Protein AF-G7N3A4-F1 (afdb_monomer)

Radius of gyration: 46.94 Å; Cα contacts (8 Å, |Δi|>4): 52; chains: 1; bounding box: 74×53×135 Å

Sequence (186 aa):
MERYAGALEEVADGARQQERHYQLLSALQSLVKELPSSFQQRLSYTTLSDLALALLDGTVFEIVQGLLEIQHLTEKSLYNQRLRLQNEHRAVEHRIREEQRAMDRKIVLELDRKVADQQSTLEKAGVAGFYVTTNPQELMLQMNLLELIRKLQQRGCRAGKAALGLGGPWQPPAAQYDQEGSPVPP

Mean predicted aligned error: 14.07 Å

Foldseek 3Di:
DVVVVVVVVVVVVVVVLVVQLVVQLVVVVVVLVVDPPVVNVVCDSVNSSVVSNVPSVVVVVVVVVVVVVVVVVVVVVVVVVVVVVVVVVVVVVVVVVVVVVVVVVVVVVVVLVVVQVVLVVCVVVVPPLGDRDPDPVSVVVVVVVVVVVVVVVVVCVVCVVPDDPDDDDDDDPDQDDDPPPDGDDD

Secondary structure (DSSP, 8-state):
-HHHHHHHHHHHHHHHHHHHHHHHHHHHHHHHTTS-HHHHTTS-HHHHHHHHHHTTTSHHHHHHHHHHHHHHHHHHHHHHHHHHHHHHHHHHHHHHHHHHHHHHHHHHHHHHHHHHHHHHHHHHTT-TT------HHHHHHHHHHHHHHHHHHHHHHHHHHHH-------PPP---B-TTS-BPP-

pLDDT: mean 85.61, std 19.13, range [39.03, 98.62]

InterPro domains:
  IPR010849 Gonadal family [PF07324] (2-91)
  IPR010849 Gonadal family [PTHR13054] (11-91)

Solvent-accessible surface area (backbone atoms only — not comparable to full-atom values): 10738 Å² total; per-residue (Å²): 116,67,75,60,53,55,55,52,47,54,52,51,51,52,50,54,53,50,50,50,32,52,52,44,32,52,51,51,58,53,57,45,69,76,46,62,68,82,57,39,76,72,60,44,72,66,58,45,49,54,49,23,56,62,46,70,80,46,59,53,57,54,51,53,50,54,52,51,49,52,49,52,53,49,53,52,49,54,52,51,51,52,52,50,54,53,51,52,50,51,52,49,54,50,49,53,53,51,53,50,55,51,49,54,53,50,51,52,53,53,51,53,50,51,51,43,53,52,27,45,49,39,32,74,70,63,43,83,84,45,58,73,72,87,50,68,72,58,49,52,50,43,51,51,51,51,52,51,54,50,52,48,49,60,53,43,64,64,46,49,81,77,73,56,99,69,89,72,84,85,74,75,82,80,77,74,64,57,102,75,85,51,86,74,78,136

Structure (mmCIF, N/CA/C/O backbone):
data_AF-G7N3A4-F1
#
_entry.id   AF-G7N3A4-F1
#
loop_
_atom_site.group_PDB
_atom_site.id
_atom_site.type_symbol
_atom_site.label_atom_id
_atom_site.label_alt_id
_atom_site.label_comp_id
_atom_site.label_asym_id
_atom_site.label_entity_id
_atom_site.label_seq_id
_atom_site.pdbx_PDB_ins_code
_atom_site.Cartn_x
_atom_site.Cartn_y
_atom_site.Cartn_z
_atom_site.occupancy
_atom_site.B_iso_or_equiv
_atom_site.auth_seq_id
_atom_site.auth_comp_id
_atom_site.auth_asym_id
_atom_site.auth_atom_id
_atom_site.pdbx_PDB_model_num
ATOM 1 N N . MET A 1 1 ? 38.968 -8.036 -65.361 1.00 55.75 1 MET A N 1
ATOM 2 C CA . MET A 1 1 ? 37.919 -6.997 -65.264 1.00 55.75 1 MET A CA 1
ATOM 3 C C . MET A 1 1 ? 37.181 -7.052 -63.927 1.00 55.75 1 MET A C 1
ATOM 5 O O . MET A 1 1 ? 36.944 -5.998 -63.363 1.00 55.75 1 MET A O 1
ATOM 9 N N . GLU A 1 2 ? 36.919 -8.232 -63.353 1.00 52.81 2 GLU A N 1
ATOM 10 C CA . GLU A 1 2 ? 36.198 -8.377 -62.067 1.00 52.81 2 GLU A CA 1
ATOM 11 C C . GLU A 1 2 ? 36.917 -7.775 -60.840 1.00 52.81 2 GLU A C 1
ATOM 13 O O . GLU A 1 2 ? 36.274 -7.174 -59.987 1.00 52.81 2 GLU A O 1
ATOM 18 N N . ARG A 1 3 ? 38.259 -7.827 -60.769 1.00 60.28 3 ARG A N 1
ATOM 19 C CA . ARG A 1 3 ? 39.027 -7.265 -59.631 1.00 60.28 3 ARG A CA 1
ATOM 20 C C . ARG A 1 3 ? 38.981 -5.732 -59.527 1.00 60.28 3 ARG A C 1
ATOM 22 O O . ARG A 1 3 ? 39.192 -5.201 -58.446 1.00 60.28 3 ARG A O 1
ATOM 29 N N . TYR A 1 4 ? 38.718 -5.029 -60.631 1.00 61.50 4 TYR A N 1
ATOM 30 C CA . TYR A 1 4 ? 38.593 -3.565 -60.640 1.00 61.50 4 TYR A CA 1
ATOM 31 C C . TYR A 1 4 ? 37.177 -3.107 -60.265 1.00 61.50 4 TYR A C 1
ATOM 33 O O . TYR A 1 4 ? 37.032 -2.054 -59.657 1.00 61.50 4 TYR A O 1
ATOM 41 N N . ALA A 1 5 ? 36.152 -3.911 -60.575 1.00 64.75 5 ALA A N 1
ATOM 42 C CA . ALA A 1 5 ? 34.775 -3.644 -60.165 1.00 64.75 5 ALA A CA 1
ATOM 43 C C . ALA A 1 5 ? 34.615 -3.748 -58.637 1.00 64.75 5 ALA A C 1
ATOM 45 O O . ALA A 1 5 ? 34.120 -2.810 -58.024 1.00 64.75 5 ALA A O 1
ATOM 46 N N . GLY A 1 6 ? 35.152 -4.807 -58.013 1.00 68.88 6 GLY A N 1
ATOM 47 C CA . GLY A 1 6 ? 35.109 -4.965 -56.551 1.00 68.88 6 GLY A CA 1
ATOM 48 C C . GLY A 1 6 ? 35.899 -3.897 -55.779 1.00 68.88 6 GLY A C 1
ATOM 49 O O . GLY A 1 6 ? 35.470 -3.458 -54.721 1.00 68.88 6 GLY A O 1
ATOM 50 N N . ALA A 1 7 ? 37.019 -3.406 -56.325 1.00 68.81 7 ALA A N 1
ATOM 51 C CA . ALA A 1 7 ? 37.789 -2.328 -55.694 1.00 68.81 7 ALA A CA 1
ATOM 52 C C . ALA A 1 7 ? 37.070 -0.965 -55.736 1.00 68.81 7 ALA A C 1
ATOM 54 O O . ALA A 1 7 ? 37.234 -0.156 -54.827 1.00 68.81 7 ALA A O 1
ATOM 55 N N . LEU A 1 8 ? 36.279 -0.697 -56.781 1.00 67.81 8 LEU A N 1
ATOM 56 C CA . LEU A 1 8 ? 35.456 0.514 -56.870 1.00 67.81 8 LEU A CA 1
ATOM 57 C C . LEU A 1 8 ? 34.225 0.441 -55.955 1.00 67.81 8 LEU A C 1
ATOM 59 O O . LEU A 1 8 ? 33.802 1.468 -55.430 1.00 67.81 8 LEU A O 1
ATOM 63 N N . GLU A 1 9 ? 33.680 -0.757 -55.746 1.00 68.69 9 GLU A N 1
ATOM 64 C CA . GLU A 1 9 ? 32.540 -1.009 -54.860 1.00 68.69 9 GLU A CA 1
ATOM 65 C C . GLU A 1 9 ? 32.922 -0.857 -53.376 1.00 68.69 9 GLU A C 1
ATOM 67 O O . GLU A 1 9 ? 32.258 -0.119 -52.655 1.00 68.69 9 GLU A O 1
ATOM 72 N N . GLU A 1 10 ? 34.071 -1.398 -52.954 1.00 71.38 10 GLU A N 1
ATOM 73 C CA . GLU A 1 10 ? 34.642 -1.203 -51.605 1.00 71.38 10 GLU A CA 1
ATOM 74 C C . GLU A 1 10 ? 34.910 0.280 -51.281 1.00 71.38 10 GLU A C 1
ATOM 76 O O . GLU A 1 10 ? 34.620 0.765 -50.186 1.00 71.38 10 GLU A O 1
ATOM 81 N N . VAL A 1 11 ? 35.433 1.040 -52.251 1.00 75.12 11 VAL A N 1
ATOM 82 C CA . VAL A 1 11 ? 35.662 2.487 -52.096 1.00 75.12 11 VAL A CA 1
ATOM 83 C C . VAL A 1 11 ? 34.337 3.251 -52.007 1.00 75.12 11 VAL A C 1
ATOM 85 O O . VAL A 1 11 ? 34.224 4.197 -51.223 1.00 75.12 11 VAL A O 1
ATOM 88 N N . ALA A 1 12 ? 33.326 2.850 -52.782 1.00 75.44 12 ALA A N 1
ATOM 89 C CA . ALA A 1 12 ? 31.997 3.452 -52.734 1.00 75.44 12 ALA A CA 1
ATOM 90 C C . ALA A 1 12 ? 31.277 3.165 -51.405 1.00 75.44 12 ALA A C 1
ATOM 92 O O . ALA A 1 12 ? 30.632 4.063 -50.857 1.00 75.44 12 ALA A O 1
ATOM 93 N N . ASP A 1 13 ? 31.416 1.961 -50.852 1.00 79.94 13 ASP A N 1
ATOM 94 C CA . ASP A 1 13 ? 30.829 1.603 -49.559 1.00 79.94 13 ASP A CA 1
ATOM 95 C C . ASP A 1 13 ? 31.548 2.283 -48.388 1.00 79.94 13 ASP A C 1
ATOM 97 O O . ASP A 1 13 ? 30.884 2.820 -47.495 1.00 79.94 13 ASP A O 1
ATOM 101 N N . GLY A 1 14 ? 32.877 2.412 -48.450 1.00 83.25 14 GLY A N 1
ATOM 102 C CA . GLY A 1 14 ? 33.635 3.243 -47.513 1.00 83.25 14 GLY A CA 1
ATOM 103 C C . GLY A 1 14 ? 33.193 4.712 -47.535 1.00 83.25 14 GLY A C 1
ATOM 104 O O . GLY A 1 14 ? 33.015 5.324 -46.481 1.00 83.25 14 GLY A O 1
ATOM 105 N N . ALA A 1 15 ? 32.930 5.275 -48.720 1.00 86.69 15 ALA A N 1
ATOM 106 C CA . ALA A 1 15 ? 32.435 6.646 -48.858 1.00 86.69 15 ALA A CA 1
ATOM 107 C C . ALA A 1 15 ? 31.025 6.829 -48.266 1.00 86.69 15 ALA A C 1
ATOM 109 O O . ALA A 1 15 ? 30.777 7.806 -47.558 1.00 86.69 15 ALA A O 1
ATOM 110 N N . ARG A 1 16 ? 30.114 5.870 -48.487 1.00 88.12 16 ARG A N 1
ATOM 111 C CA . ARG A 1 16 ? 28.759 5.882 -47.902 1.00 88.12 16 ARG A CA 1
ATOM 112 C C . ARG A 1 16 ? 28.789 5.773 -46.380 1.00 88.12 16 ARG A C 1
ATOM 114 O O . ARG A 1 16 ? 28.008 6.433 -45.696 1.00 88.12 16 ARG A O 1
ATOM 121 N N . GLN A 1 17 ? 29.679 4.946 -45.838 1.00 87.88 17 GLN A N 1
ATOM 122 C CA . GLN A 1 17 ? 29.828 4.793 -44.393 1.00 87.88 17 GLN A CA 1
ATOM 123 C C . GLN A 1 17 ? 30.434 6.047 -43.752 1.00 87.88 17 GLN A C 1
ATOM 125 O O . GLN A 1 17 ? 29.954 6.489 -42.708 1.00 87.88 17 GLN A O 1
ATOM 130 N N . GLN A 1 18 ? 31.410 6.672 -44.415 1.00 90.81 18 GLN A N 1
ATOM 131 C CA . GLN A 1 18 ? 31.983 7.948 -43.991 1.00 90.81 18 GLN A CA 1
ATOM 132 C C . GLN A 1 18 ? 30.943 9.079 -44.000 1.00 90.81 18 GLN A C 1
ATOM 134 O O . GLN A 1 18 ? 30.904 9.897 -43.080 1.00 90.81 18 GLN A O 1
ATOM 139 N N . GLU A 1 19 ? 30.070 9.116 -45.009 1.00 93.56 19 GLU A N 1
ATOM 140 C CA . GLU A 1 19 ? 28.975 10.085 -45.081 1.00 93.56 19 GLU A CA 1
ATOM 141 C C . GLU A 1 19 ? 27.983 9.904 -43.921 1.00 93.56 19 GLU A C 1
ATOM 143 O O . GLU A 1 19 ? 27.650 10.873 -43.234 1.00 93.56 19 GLU A O 1
ATOM 148 N N . ARG A 1 20 ? 27.566 8.663 -43.636 1.00 93.50 20 ARG A N 1
ATOM 149 C CA . ARG A 1 20 ? 26.691 8.347 -42.491 1.00 93.50 20 ARG A CA 1
ATOM 150 C C . ARG A 1 20 ? 27.335 8.700 -41.153 1.00 93.50 20 ARG A C 1
ATOM 152 O O . ARG A 1 20 ? 26.660 9.228 -40.271 1.00 93.50 20 ARG A O 1
ATOM 159 N N . HIS A 1 21 ? 28.636 8.451 -41.006 1.00 95.38 21 HIS A N 1
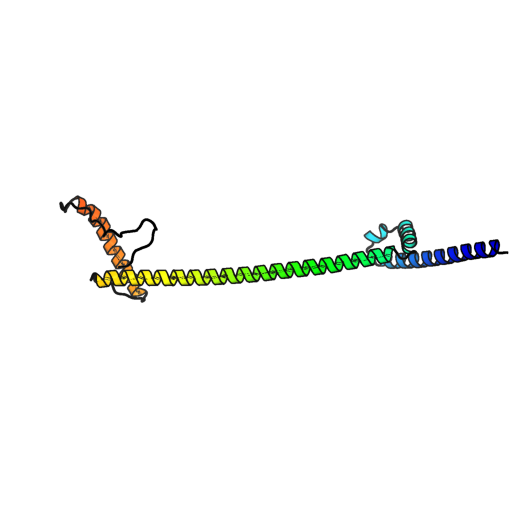ATOM 160 C CA . HIS A 1 21 ? 29.389 8.817 -39.805 1.00 95.38 21 HIS A CA 1
ATOM 161 C C . HIS A 1 21 ? 29.365 10.328 -39.577 1.00 95.38 21 HIS A C 1
ATOM 163 O O . HIS A 1 21 ? 29.038 10.781 -38.480 1.00 95.38 21 HIS A O 1
ATOM 169 N N . TYR A 1 22 ? 29.622 11.110 -40.628 1.00 95.88 22 TYR A N 1
ATOM 170 C CA . TYR A 1 22 ? 29.587 12.568 -40.554 1.00 95.88 22 TYR A CA 1
ATOM 171 C C . TYR A 1 22 ? 28.189 13.101 -40.207 1.00 95.88 22 TYR A C 1
ATOM 173 O O . TYR A 1 22 ? 28.059 14.000 -39.373 1.00 95.88 22 TYR A O 1
ATOM 181 N N . GLN A 1 23 ? 27.137 12.519 -40.794 1.00 96.44 23 GLN A N 1
ATOM 182 C CA . GLN A 1 23 ? 25.748 12.869 -40.480 1.00 96.44 23 GLN A CA 1
ATOM 183 C C . GLN A 1 23 ? 25.417 12.611 -39.001 1.00 96.44 23 GLN A C 1
ATOM 185 O O . GLN A 1 23 ? 24.904 13.504 -38.323 1.00 96.44 23 GLN A O 1
ATOM 190 N N . LEU A 1 24 ? 25.761 11.428 -38.478 1.00 95.38 24 LEU A N 1
ATOM 191 C CA . LEU A 1 24 ? 25.548 11.076 -37.070 1.00 95.38 24 LEU A CA 1
ATOM 192 C C . LEU A 1 24 ? 26.344 11.982 -36.127 1.00 95.38 24 LEU A C 1
ATOM 194 O O . LEU A 1 24 ? 25.798 12.476 -35.143 1.00 95.38 24 LEU A O 1
ATOM 198 N N . LEU A 1 25 ? 27.612 12.253 -36.438 1.00 96.62 25 LEU A N 1
ATOM 199 C CA . LEU A 1 25 ? 28.455 13.139 -35.639 1.00 96.62 25 LEU A CA 1
ATOM 200 C C . LEU A 1 25 ? 27.891 14.565 -35.588 1.00 96.62 25 LEU A C 1
ATOM 202 O O . LEU A 1 25 ? 27.849 15.172 -34.517 1.00 96.62 25 LEU A O 1
ATOM 206 N N . SER A 1 26 ? 27.418 15.089 -36.721 1.00 96.50 26 SER A N 1
ATOM 207 C CA . SER A 1 26 ? 26.780 16.407 -36.789 1.00 96.50 26 SER A CA 1
ATOM 208 C C . SER A 1 26 ? 25.502 16.463 -35.943 1.00 96.50 26 SER A C 1
ATOM 210 O O . SER A 1 26 ? 25.317 17.398 -35.159 1.00 96.50 26 SER A O 1
ATOM 212 N N . ALA A 1 27 ? 24.658 15.429 -36.028 1.00 96.81 27 ALA A N 1
ATOM 213 C CA . ALA A 1 27 ? 23.447 15.317 -35.218 1.00 96.81 27 ALA A CA 1
ATOM 214 C C . ALA A 1 27 ? 23.768 15.253 -33.714 1.00 96.81 27 ALA A C 1
ATOM 216 O O . ALA A 1 27 ? 23.195 16.008 -32.928 1.00 96.81 27 ALA A O 1
ATOM 217 N N . LEU A 1 28 ? 24.740 14.426 -33.314 1.00 96.62 28 LEU A N 1
ATOM 218 C CA . LEU A 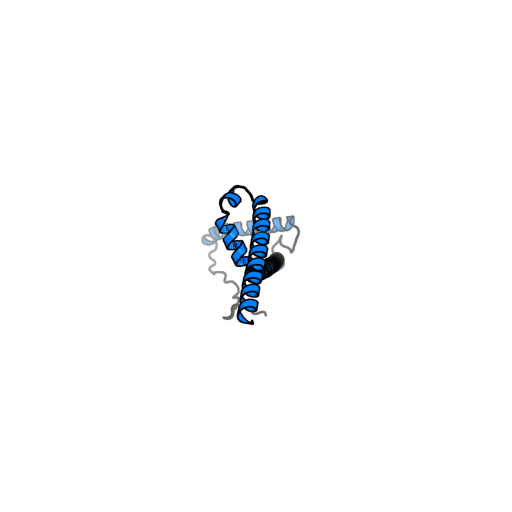1 28 ? 25.205 14.332 -31.928 1.00 96.62 28 LEU A CA 1
ATOM 219 C C . LEU A 1 28 ? 25.719 15.681 -31.414 1.00 96.62 28 LEU A C 1
ATOM 221 O O . LEU A 1 28 ? 25.341 16.110 -30.327 1.00 96.62 28 LEU A O 1
ATOM 225 N N . GLN A 1 29 ? 26.530 16.394 -32.198 1.00 95.25 29 GLN A N 1
ATOM 226 C CA . GLN A 1 29 ? 27.017 17.726 -31.831 1.00 95.25 29 GLN A CA 1
ATOM 227 C C . GLN A 1 29 ? 25.886 18.749 -31.666 1.00 95.25 29 GLN A C 1
ATOM 229 O O . GLN A 1 29 ? 26.006 19.650 -30.836 1.00 95.25 29 GLN A O 1
ATOM 234 N N . SER A 1 30 ? 24.799 18.631 -32.435 1.00 96.44 30 SER A N 1
ATOM 235 C CA . SER A 1 30 ? 23.604 19.457 -32.242 1.00 96.44 30 SER A CA 1
ATOM 236 C C . SER A 1 30 ? 22.925 19.145 -30.909 1.00 96.44 30 SER A C 1
ATOM 238 O O . SER A 1 30 ? 22.682 20.061 -30.131 1.00 96.44 30 SER A O 1
ATOM 240 N N . LEU A 1 31 ? 22.701 17.864 -30.604 1.00 96.56 31 LEU A N 1
ATOM 241 C CA . LEU A 1 31 ? 22.049 17.434 -29.361 1.00 96.56 31 LEU A CA 1
ATOM 242 C C . LEU A 1 31 ? 22.865 17.802 -28.114 1.00 96.56 31 LEU A C 1
ATOM 244 O O . LEU A 1 31 ? 22.306 18.205 -27.099 1.00 96.56 31 LEU A O 1
ATOM 248 N N . VAL A 1 32 ? 24.199 17.743 -28.182 1.00 96.31 32 VAL A N 1
ATOM 249 C CA . VAL A 1 32 ? 25.058 18.155 -27.060 1.00 96.31 32 VAL A CA 1
ATOM 250 C C . VAL A 1 32 ? 24.868 19.630 -26.705 1.00 96.31 32 VAL A C 1
ATOM 252 O O . VAL A 1 32 ? 24.939 19.977 -25.527 1.00 96.31 32 VAL A O 1
ATOM 255 N N . LYS A 1 33 ? 24.580 20.504 -27.678 1.00 93.94 33 LYS A N 1
ATOM 256 C CA . LYS A 1 33 ? 24.350 21.937 -27.415 1.00 93.94 33 LYS A CA 1
ATOM 257 C C . LYS A 1 33 ? 23.109 22.195 -26.560 1.00 93.94 33 LYS A C 1
ATOM 259 O O . LYS A 1 33 ? 23.034 23.248 -25.933 1.00 93.94 33 LYS A O 1
ATOM 264 N N . GLU A 1 34 ? 22.173 21.251 -26.510 1.00 95.75 34 GLU A N 1
ATOM 265 C CA . GLU A 1 34 ? 20.966 21.331 -25.680 1.00 95.75 34 GLU A CA 1
ATOM 266 C C . GLU A 1 34 ? 21.230 20.936 -24.215 1.00 95.75 34 GLU A C 1
ATOM 268 O O . GLU A 1 34 ? 20.413 21.207 -23.335 1.00 95.75 34 GLU A O 1
ATOM 273 N N . LEU A 1 35 ? 22.382 20.323 -23.921 1.00 94.50 35 LEU A N 1
ATOM 274 C CA . LEU A 1 35 ? 22.742 19.891 -22.571 1.00 94.50 35 LEU A CA 1
ATOM 275 C C . LEU A 1 35 ? 23.321 21.044 -21.733 1.00 94.50 35 LEU A C 1
ATOM 277 O O . LEU A 1 35 ? 23.921 21.966 -22.283 1.00 94.50 35 LEU A O 1
ATOM 281 N N . PRO A 1 36 ? 23.249 20.993 -20.390 1.00 95.31 36 PRO A N 1
ATOM 282 C CA . PRO A 1 36 ? 23.943 21.956 -19.536 1.00 95.31 36 PRO A CA 1
ATOM 283 C C . PRO A 1 36 ? 25.468 21.936 -19.747 1.00 95.31 36 PRO A C 1
ATOM 285 O O . PRO A 1 36 ? 26.060 20.886 -20.011 1.00 95.31 36 PRO A O 1
ATOM 288 N N . SER A 1 37 ? 26.127 23.086 -19.563 1.00 92.56 37 SER A N 1
ATOM 289 C CA . SER A 1 37 ? 27.558 23.284 -19.863 1.00 92.56 37 SER A CA 1
ATOM 290 C C . SER A 1 37 ? 28.499 22.308 -19.143 1.00 92.56 37 SER A C 1
ATOM 292 O O . SER A 1 37 ? 29.509 21.895 -19.712 1.00 92.56 37 SER A O 1
ATOM 294 N N . SER A 1 38 ? 28.147 21.872 -17.931 1.00 92.88 38 SER A N 1
ATOM 295 C CA . SER A 1 38 ? 28.894 20.861 -17.170 1.00 92.88 38 SER A CA 1
ATOM 296 C C . SER A 1 38 ? 28.944 19.492 -17.860 1.00 92.88 38 SER A C 1
ATOM 298 O O . SER A 1 38 ? 29.932 18.772 -17.722 1.00 92.88 38 SER A O 1
ATOM 300 N N . PHE A 1 39 ? 27.908 19.126 -18.617 1.00 91.75 39 PHE A N 1
ATOM 301 C CA . PHE A 1 39 ? 27.865 17.881 -19.384 1.00 91.75 39 PHE A CA 1
ATOM 302 C C . PHE A 1 39 ? 28.532 18.041 -20.749 1.00 91.75 39 PHE A C 1
ATOM 304 O O . PHE A 1 39 ? 29.253 17.139 -21.169 1.00 91.75 39 PHE A O 1
ATOM 311 N N . GLN A 1 40 ? 28.378 19.203 -21.395 1.00 93.19 40 GLN A N 1
ATOM 312 C CA . GLN A 1 40 ? 29.034 19.498 -22.676 1.00 93.19 40 GLN A CA 1
ATOM 313 C C . GLN A 1 40 ? 30.555 19.334 -22.590 1.00 93.19 40 GLN A C 1
ATOM 315 O O . GLN A 1 40 ? 31.162 18.692 -23.441 1.00 93.19 40 GLN A O 1
ATOM 320 N N . GLN A 1 41 ? 31.170 19.846 -21.518 1.00 89.94 41 GLN A N 1
ATOM 321 C CA . GLN A 1 41 ? 32.620 19.763 -21.300 1.00 89.94 41 GLN A CA 1
ATOM 322 C C . GLN A 1 41 ? 33.142 18.324 -21.170 1.00 89.94 41 GLN A C 1
ATOM 324 O O . GLN A 1 41 ? 34.326 18.079 -21.386 1.00 89.94 41 GLN A O 1
ATOM 329 N N . ARG A 1 42 ? 32.272 17.366 -20.826 1.00 92.94 42 ARG A N 1
ATOM 330 C CA . ARG A 1 42 ? 32.628 15.946 -20.700 1.00 92.94 42 ARG A CA 1
ATOM 331 C C . ARG A 1 42 ? 32.515 15.180 -22.020 1.00 92.94 42 ARG A C 1
ATOM 333 O O . ARG A 1 42 ? 33.025 14.067 -22.108 1.00 92.94 42 ARG A O 1
ATOM 340 N N . LEU A 1 43 ? 31.860 15.753 -23.028 1.00 91.94 43 LEU A N 1
ATOM 341 C CA . LEU A 1 43 ? 31.610 15.130 -24.326 1.00 91.94 43 LEU A CA 1
ATOM 342 C C . LEU A 1 43 ? 32.567 15.712 -25.370 1.00 91.94 43 LEU A C 1
ATOM 344 O O . LEU A 1 43 ? 32.200 16.556 -26.185 1.00 91.94 43 LEU A O 1
ATOM 348 N N . SER A 1 44 ? 33.827 15.274 -25.315 1.00 93.88 44 SER A N 1
ATOM 349 C CA . SER A 1 44 ? 34.849 15.683 -26.280 1.00 93.88 44 SER A CA 1
ATOM 350 C C . SER A 1 44 ? 34.512 15.221 -27.702 1.00 93.88 44 SER A C 1
ATOM 352 O O . SER A 1 44 ? 33.782 14.252 -27.915 1.00 93.88 44 SER A O 1
ATOM 354 N N . TYR A 1 45 ? 35.114 15.884 -28.693 1.00 93.31 45 TYR A N 1
ATOM 355 C CA . TYR A 1 45 ? 34.982 15.503 -30.101 1.00 93.31 45 TYR A CA 1
ATOM 356 C C . TYR A 1 45 ? 35.334 14.028 -30.351 1.00 93.31 45 TYR A C 1
ATOM 358 O O . TYR A 1 45 ? 34.629 13.355 -31.096 1.00 93.31 45 TYR A O 1
ATOM 366 N N . THR A 1 46 ? 36.387 13.518 -29.702 1.00 94.69 46 THR A N 1
ATOM 367 C CA . THR A 1 46 ? 36.806 12.112 -29.815 1.00 94.69 46 THR A CA 1
ATOM 368 C C . THR A 1 46 ? 35.692 11.172 -29.368 1.00 94.69 46 THR A C 1
ATOM 370 O O . THR A 1 46 ? 35.285 10.307 -30.130 1.00 94.69 46 THR A O 1
ATOM 373 N N . THR A 1 47 ? 35.101 11.432 -28.201 1.00 94.44 47 THR A N 1
ATOM 374 C CA . THR A 1 47 ? 33.994 10.637 -27.659 1.00 94.44 47 THR A CA 1
ATOM 375 C C . THR A 1 47 ? 32.772 10.660 -28.576 1.00 94.44 47 THR A C 1
ATOM 377 O O . THR A 1 47 ? 32.142 9.628 -28.783 1.00 94.44 47 THR A O 1
ATOM 380 N N . LEU A 1 48 ? 32.431 11.817 -29.153 1.00 95.75 48 LEU A N 1
ATOM 381 C CA . LEU A 1 48 ? 31.304 11.929 -30.086 1.00 95.75 48 LEU A CA 1
ATOM 382 C C . LEU A 1 48 ? 31.576 11.220 -31.419 1.00 95.75 48 LEU A C 1
ATOM 384 O O . LEU A 1 48 ? 30.665 10.624 -31.986 1.00 95.75 48 LEU A O 1
ATOM 388 N N . SER A 1 49 ? 32.817 11.263 -31.905 1.00 95.25 49 SER A N 1
ATOM 389 C CA . SER A 1 49 ? 33.237 10.562 -33.120 1.00 95.25 49 SER A CA 1
ATOM 390 C C . SER A 1 49 ? 33.207 9.045 -32.933 1.00 95.25 49 SER A C 1
ATOM 392 O O . SER A 1 49 ? 32.686 8.340 -33.797 1.00 95.25 49 SER A O 1
ATOM 394 N N . ASP A 1 50 ? 33.708 8.551 -31.800 1.00 96.25 50 ASP A N 1
ATOM 395 C CA . ASP A 1 50 ? 33.697 7.127 -31.452 1.00 96.25 50 ASP A CA 1
ATOM 396 C C . ASP A 1 50 ? 32.261 6.619 -31.253 1.00 96.25 50 ASP A C 1
ATOM 398 O O . ASP A 1 50 ? 31.901 5.543 -31.730 1.00 96.25 50 ASP A O 1
ATOM 402 N N . LEU A 1 51 ? 31.402 7.429 -30.622 1.00 95.69 51 LEU A N 1
ATOM 403 C CA . LEU A 1 51 ? 29.980 7.124 -30.483 1.00 95.69 51 LEU A CA 1
ATOM 404 C C . LEU A 1 51 ? 29.270 7.083 -31.844 1.00 95.69 51 LEU A C 1
ATOM 406 O O . LEU A 1 51 ? 28.508 6.157 -32.102 1.00 95.69 51 LEU A O 1
ATOM 410 N N . ALA A 1 52 ? 29.534 8.044 -32.734 1.00 95.94 52 ALA A N 1
ATOM 411 C CA . ALA A 1 52 ? 28.970 8.043 -34.083 1.00 95.94 52 ALA A CA 1
ATOM 412 C C . ALA A 1 52 ? 29.366 6.784 -34.870 1.00 95.94 52 ALA A C 1
ATOM 414 O O . ALA A 1 52 ? 28.527 6.248 -35.585 1.00 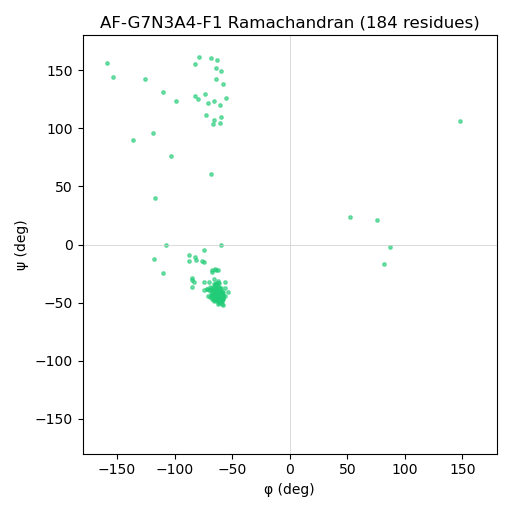95.94 52 ALA A O 1
ATOM 415 N N . LEU A 1 53 ? 30.601 6.284 -34.711 1.00 94.62 53 LEU A N 1
ATOM 416 C CA . LEU A 1 53 ? 31.033 5.014 -35.311 1.00 94.62 53 LEU A CA 1
ATOM 417 C C . LEU A 1 53 ? 30.243 3.828 -34.750 1.00 94.62 53 LEU A C 1
ATOM 419 O O . LEU A 1 53 ? 29.750 3.009 -35.521 1.00 94.62 53 LEU A O 1
ATOM 423 N N . ALA A 1 54 ? 30.092 3.755 -33.426 1.00 94.88 54 ALA A N 1
ATOM 424 C CA . ALA A 1 54 ? 29.368 2.674 -32.757 1.00 94.88 54 ALA A CA 1
ATOM 425 C C . ALA A 1 54 ? 27.868 2.632 -33.102 1.00 94.88 54 ALA A C 1
ATOM 427 O O . ALA A 1 54 ? 27.239 1.592 -32.960 1.00 94.88 54 ALA A O 1
ATOM 428 N N . LEU A 1 55 ? 27.290 3.750 -33.550 1.00 95.69 55 LEU A N 1
ATOM 429 C CA . LEU A 1 55 ? 25.878 3.853 -33.929 1.00 95.69 55 LEU A CA 1
ATOM 430 C C . LEU A 1 55 ? 25.602 3.481 -35.396 1.00 95.69 55 LEU A C 1
ATOM 432 O O . LEU A 1 55 ? 24.437 3.375 -35.779 1.00 95.69 55 LEU A O 1
ATOM 436 N N . LEU A 1 56 ? 26.634 3.290 -36.229 1.00 92.94 56 LEU A N 1
ATOM 437 C CA . LEU A 1 56 ? 26.468 3.057 -37.672 1.00 92.94 56 LEU A CA 1
ATOM 438 C C . LEU A 1 56 ? 25.731 1.759 -38.007 1.00 92.94 56 LEU A C 1
ATOM 440 O O . LEU A 1 56 ? 25.043 1.703 -39.026 1.00 92.94 56 LEU A O 1
ATOM 444 N N . ASP A 1 57 ? 25.907 0.724 -37.188 1.00 91.69 57 ASP A N 1
ATOM 445 C CA . ASP A 1 57 ? 25.328 -0.600 -37.420 1.00 91.69 57 ASP A CA 1
ATOM 446 C C . ASP A 1 57 ? 23.867 -0.712 -36.949 1.00 91.69 57 ASP A C 1
ATOM 448 O O . ASP A 1 57 ? 23.185 -1.678 -37.280 1.00 91.69 57 ASP A O 1
ATOM 452 N N . GLY A 1 58 ? 23.373 0.280 -36.202 1.00 92.75 58 GLY A N 1
ATOM 453 C CA . GLY A 1 58 ? 22.022 0.293 -35.649 1.00 92.75 58 GLY A CA 1
ATOM 454 C C . GLY A 1 58 ? 21.846 -0.508 -34.354 1.00 92.75 58 GLY A C 1
ATOM 455 O O . GLY A 1 58 ? 20.887 -0.266 -33.622 1.00 92.75 58 GLY A O 1
ATOM 456 N N . THR A 1 59 ? 22.776 -1.403 -34.010 1.00 96.06 59 THR A N 1
ATOM 457 C CA . THR A 1 59 ? 22.647 -2.334 -32.876 1.00 96.06 59 THR A CA 1
ATOM 458 C C . THR A 1 59 ? 22.507 -1.589 -31.552 1.00 96.06 59 THR A C 1
ATOM 460 O O . THR A 1 59 ? 21.700 -1.952 -30.697 1.00 96.06 59 THR A O 1
ATOM 463 N N . VAL A 1 60 ? 23.273 -0.510 -31.378 1.00 97.44 60 VAL A N 1
ATOM 464 C CA . VAL A 1 60 ? 23.235 0.297 -30.152 1.00 97.44 60 VAL A CA 1
ATOM 465 C C . VAL A 1 60 ? 21.868 0.965 -29.959 1.00 97.44 60 VAL A C 1
ATOM 467 O O . VAL A 1 60 ? 21.410 1.062 -28.821 1.00 97.44 60 VAL A O 1
ATOM 470 N N . PHE A 1 61 ? 21.178 1.370 -31.031 1.00 96.81 61 PHE A N 1
ATOM 471 C CA . PHE A 1 61 ? 19.831 1.941 -30.919 1.00 96.81 61 PHE A CA 1
ATOM 472 C C . PHE A 1 61 ? 18.811 0.900 -30.449 1.00 96.81 61 PHE A C 1
ATOM 474 O O . PHE A 1 61 ? 18.035 1.189 -29.542 1.00 96.81 61 PHE A O 1
ATOM 481 N N . GLU A 1 62 ? 18.867 -0.321 -30.987 1.00 97.38 62 GLU A N 1
ATOM 482 C CA .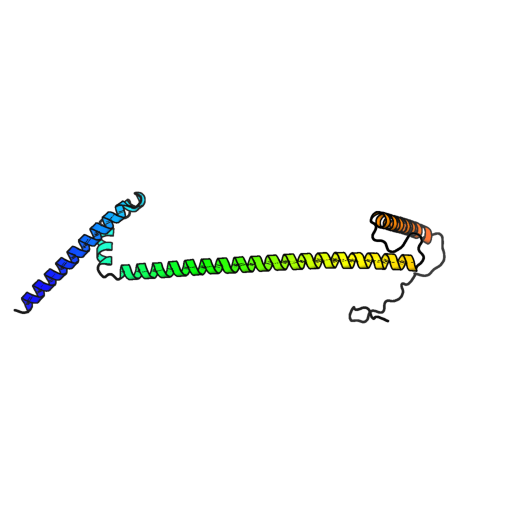 GLU A 1 62 ? 18.008 -1.432 -30.552 1.00 97.38 62 GLU A CA 1
ATOM 483 C C . GLU A 1 62 ? 18.253 -1.797 -29.082 1.00 97.38 62 GLU A C 1
ATOM 485 O O . GLU A 1 62 ? 17.311 -1.999 -28.315 1.00 97.38 62 GLU A O 1
ATOM 490 N N . ILE A 1 63 ? 19.520 -1.812 -28.650 1.00 97.56 63 ILE A N 1
ATOM 491 C CA . ILE A 1 63 ? 19.872 -2.034 -27.242 1.00 97.56 63 ILE A CA 1
ATOM 492 C C . ILE A 1 63 ? 19.259 -0.942 -26.360 1.00 97.56 63 ILE A C 1
ATOM 494 O O . ILE A 1 63 ? 18.623 -1.250 -25.353 1.00 97.56 63 ILE A O 1
ATOM 498 N N . VAL A 1 64 ? 19.436 0.332 -26.721 1.00 98.12 64 VAL A N 1
ATOM 499 C CA . VAL A 1 64 ? 18.892 1.461 -25.950 1.00 98.12 64 VAL A CA 1
ATOM 500 C C . VAL A 1 64 ? 17.364 1.396 -25.888 1.00 98.12 64 VAL A C 1
ATOM 502 O O . VAL A 1 64 ? 16.794 1.608 -24.818 1.00 98.12 64 VAL A O 1
ATOM 505 N N . GLN A 1 65 ? 16.707 1.042 -26.992 1.00 97.69 65 GLN A N 1
ATOM 506 C CA . GLN A 1 65 ? 15.257 0.886 -27.050 1.00 97.69 65 GLN A CA 1
ATOM 507 C C . GLN A 1 65 ? 14.771 -0.257 -26.145 1.00 97.69 65 GLN A C 1
ATOM 509 O O . GLN A 1 65 ? 13.864 -0.058 -25.336 1.00 97.69 65 GLN A O 1
ATOM 514 N N . GLY A 1 66 ? 15.424 -1.421 -26.193 1.00 98.19 66 GLY A N 1
ATOM 515 C CA . GLY A 1 66 ? 15.104 -2.546 -25.312 1.00 98.19 66 GLY A CA 1
ATOM 516 C C . GLY A 1 66 ? 15.308 -2.214 -23.830 1.00 98.19 66 GLY A C 1
ATOM 517 O O . GLY A 1 66 ? 14.482 -2.568 -22.987 1.00 98.19 66 GLY A O 1
ATOM 518 N N . LEU A 1 67 ? 16.369 -1.474 -23.494 1.00 98.31 67 LEU A N 1
ATOM 519 C CA . LEU A 1 67 ? 16.602 -0.993 -22.129 1.00 98.31 67 LEU A CA 1
ATOM 520 C C . LEU A 1 67 ? 15.508 -0.020 -21.668 1.00 98.31 67 LEU A C 1
ATOM 522 O O . LEU A 1 67 ? 15.055 -0.116 -20.525 1.00 98.31 67 LEU A O 1
ATOM 526 N N . LEU A 1 68 ? 15.051 0.875 -22.547 1.00 98.25 68 LEU A N 1
ATOM 527 C CA . LEU A 1 68 ? 13.969 1.814 -22.250 1.00 98.25 68 LEU A CA 1
ATOM 528 C C . LEU A 1 68 ? 12.635 1.091 -22.012 1.00 98.25 68 LEU A C 1
ATOM 530 O O . LEU A 1 68 ? 11.895 1.430 -21.088 1.00 98.25 68 LEU A O 1
ATOM 534 N N . GLU A 1 69 ? 12.338 0.058 -22.797 1.00 98.38 69 GLU A N 1
ATOM 535 C CA . GLU A 1 69 ? 11.143 -0.770 -22.610 1.00 98.38 69 GLU A CA 1
ATOM 536 C C . GLU A 1 69 ? 11.179 -1.531 -21.282 1.00 98.38 69 GLU A C 1
ATOM 538 O O . GLU A 1 69 ? 10.200 -1.510 -20.530 1.00 98.38 69 GLU A O 1
ATOM 543 N N . ILE A 1 70 ? 12.321 -2.143 -20.946 1.00 98.38 70 ILE A N 1
ATOM 544 C CA . ILE A 1 70 ? 12.528 -2.809 -19.653 1.00 98.38 70 ILE A CA 1
ATOM 545 C C . ILE A 1 70 ? 12.331 -1.819 -18.507 1.00 98.38 70 ILE A C 1
ATOM 547 O O . ILE A 1 70 ? 11.634 -2.137 -17.537 1.00 98.38 70 ILE A O 1
ATOM 551 N N . GLN A 1 71 ? 12.908 -0.620 -18.613 1.00 98.19 71 GLN A N 1
ATOM 552 C CA . GLN A 1 71 ? 12.725 0.431 -17.620 1.00 98.19 71 GLN A CA 1
ATOM 553 C C . GLN A 1 71 ? 11.238 0.764 -17.456 1.00 98.19 71 GLN A C 1
ATOM 555 O O . GLN A 1 71 ? 10.720 0.705 -16.340 1.00 98.19 71 GLN A O 1
ATOM 560 N N . HIS A 1 72 ? 10.528 1.038 -18.551 1.00 98.31 72 HIS A N 1
ATOM 561 C CA . HIS A 1 72 ? 9.122 1.430 -18.499 1.00 98.31 72 HIS A CA 1
ATOM 562 C C . HIS A 1 72 ? 8.225 0.334 -17.902 1.00 98.31 72 HIS A C 1
ATOM 564 O O . HIS A 1 72 ? 7.365 0.601 -17.057 1.00 98.31 72 HIS A O 1
ATOM 570 N N . LEU A 1 73 ? 8.442 -0.925 -18.294 1.00 98.50 73 LEU A N 1
ATOM 571 C CA . LEU A 1 73 ? 7.715 -2.068 -17.739 1.00 98.50 73 LEU A CA 1
ATOM 572 C C . LEU A 1 73 ? 8.007 -2.260 -16.247 1.00 98.50 73 LEU A C 1
ATOM 574 O O . LEU A 1 73 ? 7.096 -2.572 -15.474 1.00 98.50 73 LEU A O 1
ATOM 578 N N . THR A 1 74 ? 9.254 -2.039 -15.830 1.00 98.19 74 THR A N 1
ATOM 579 C CA . THR A 1 74 ? 9.670 -2.128 -14.426 1.00 98.19 74 THR A CA 1
ATOM 580 C C . THR A 1 74 ? 9.038 -1.018 -13.592 1.00 98.19 74 THR A C 1
ATOM 582 O O . THR A 1 74 ? 8.451 -1.289 -12.548 1.00 98.19 74 THR A O 1
ATOM 585 N N . GLU A 1 75 ? 9.066 0.225 -14.066 1.00 98.50 75 GLU A N 1
ATOM 586 C CA . GLU A 1 75 ? 8.414 1.351 -13.392 1.00 98.50 75 GLU A CA 1
ATOM 587 C C . GLU A 1 75 ? 6.908 1.111 -13.241 1.00 98.50 75 GLU A C 1
ATOM 589 O O . GLU A 1 75 ? 6.347 1.268 -12.151 1.00 98.50 75 GLU A O 1
ATOM 594 N N . LYS A 1 76 ? 6.253 0.644 -14.311 1.00 98.56 76 LYS A N 1
ATOM 595 C CA . LYS A 1 76 ? 4.827 0.309 -14.299 1.00 98.56 76 LYS A CA 1
ATOM 596 C C . LYS A 1 76 ? 4.510 -0.822 -13.320 1.00 98.56 76 LYS A C 1
ATOM 598 O O . LYS A 1 76 ? 3.500 -0.753 -12.615 1.00 98.56 76 LYS A O 1
ATOM 603 N N . SER A 1 77 ? 5.333 -1.870 -13.263 1.00 98.44 77 SER A N 1
ATOM 604 C CA . SER A 1 77 ? 5.109 -2.996 -12.349 1.00 98.44 77 SER A CA 1
ATOM 605 C C . SER A 1 77 ? 5.284 -2.579 -10.886 1.00 98.44 77 SER A C 1
ATOM 607 O O . SER A 1 77 ? 4.406 -2.867 -10.071 1.00 98.44 77 SER A O 1
ATOM 609 N N . LEU A 1 78 ? 6.329 -1.806 -10.57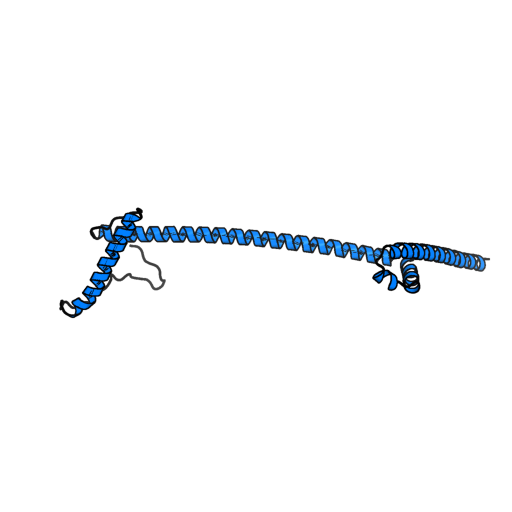1 1.00 98.62 78 LEU A N 1
ATOM 610 C CA . LEU A 1 78 ? 6.594 -1.280 -9.230 1.00 98.62 78 LEU A CA 1
ATOM 611 C C . LEU A 1 78 ? 5.505 -0.313 -8.760 1.00 98.62 78 LEU A C 1
ATOM 613 O O . LEU A 1 78 ? 5.070 -0.379 -7.607 1.00 98.62 78 LEU A O 1
ATOM 617 N N . TYR A 1 79 ? 5.020 0.560 -9.644 1.00 98.56 79 TYR A N 1
ATOM 618 C CA . TYR A 1 79 ? 3.899 1.445 -9.337 1.00 98.56 79 TYR A CA 1
ATOM 619 C C . TYR A 1 79 ? 2.633 0.648 -8.996 1.00 98.56 79 TYR A C 1
ATOM 621 O O . TYR A 1 79 ? 2.004 0.882 -7.962 1.00 98.56 79 TYR A O 1
ATOM 629 N N . ASN A 1 80 ? 2.290 -0.347 -9.819 1.00 98.56 80 ASN A N 1
ATOM 630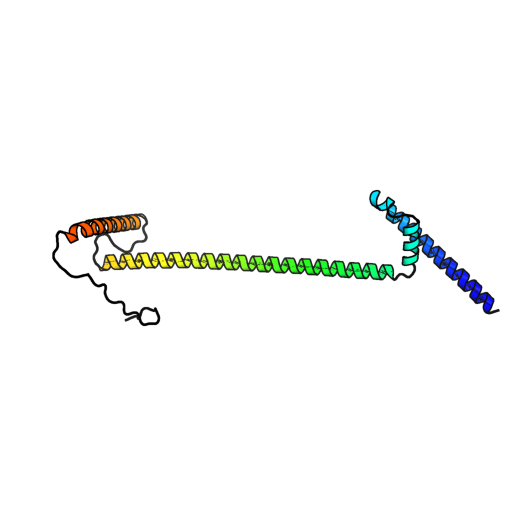 C CA . ASN A 1 80 ? 1.129 -1.202 -9.574 1.00 98.56 80 ASN A CA 1
ATOM 631 C C . ASN A 1 80 ? 1.275 -2.019 -8.284 1.00 98.56 80 ASN A C 1
ATOM 633 O O . ASN A 1 80 ? 0.308 -2.168 -7.537 1.00 98.56 80 ASN A O 1
ATOM 637 N N . GLN A 1 81 ? 2.476 -2.521 -7.993 1.00 98.50 81 GLN A N 1
ATOM 638 C CA . GLN A 1 81 ? 2.767 -3.218 -6.743 1.00 98.50 81 GLN A CA 1
ATOM 639 C C . GLN A 1 81 ? 2.558 -2.298 -5.537 1.00 98.50 81 GLN A C 1
ATOM 641 O O . GLN A 1 81 ? 1.885 -2.684 -4.581 1.00 98.50 81 GLN A O 1
ATOM 646 N N . ARG A 1 82 ? 3.070 -1.062 -5.593 1.00 98.56 82 ARG A N 1
ATOM 647 C CA . ARG A 1 82 ? 2.856 -0.062 -4.540 1.00 98.56 82 ARG A CA 1
ATOM 648 C C . ARG A 1 82 ? 1.370 0.206 -4.320 1.00 98.56 82 ARG A C 1
ATOM 650 O O . ARG A 1 82 ? 0.927 0.227 -3.175 1.00 98.56 82 ARG A O 1
ATOM 657 N N . LEU A 1 83 ? 0.606 0.383 -5.395 1.00 98.56 83 LEU A N 1
ATOM 658 C CA . LEU A 1 83 ? -0.828 0.651 -5.309 1.00 98.56 83 LEU A CA 1
ATOM 659 C C . LEU A 1 83 ? -1.593 -0.518 -4.668 1.00 98.56 83 LEU A C 1
ATOM 661 O O . LEU A 1 83 ? -2.456 -0.293 -3.821 1.00 98.56 83 LEU A O 1
ATOM 665 N N . ARG A 1 84 ? -1.252 -1.766 -5.022 1.00 98.50 84 ARG A N 1
ATOM 666 C CA . ARG A 1 84 ? -1.832 -2.968 -4.395 1.00 98.50 84 ARG A CA 1
ATOM 667 C C . ARG A 1 84 ? -1.576 -2.995 -2.893 1.00 98.50 84 ARG A C 1
ATOM 669 O O . ARG A 1 84 ? -2.533 -3.070 -2.129 1.00 98.50 84 ARG A O 1
ATOM 676 N N . LEU A 1 85 ? -0.319 -2.824 -2.482 1.00 98.44 85 LEU A N 1
ATOM 677 C CA . LEU A 1 85 ? 0.059 -2.804 -1.067 1.00 98.44 85 LEU A CA 1
ATOM 678 C C . LEU A 1 85 ? -0.653 -1.684 -0.295 1.00 98.44 85 LEU A C 1
ATOM 680 O O . LEU A 1 85 ? -1.116 -1.898 0.821 1.00 98.44 85 LEU A O 1
ATOM 684 N N . GLN A 1 86 ? -0.794 -0.497 -0.889 1.00 98.38 86 GLN A N 1
ATOM 685 C CA . GLN A 1 86 ? -1.533 0.604 -0.265 1.00 98.38 86 GLN A CA 1
ATOM 686 C C . GLN A 1 86 ? -3.021 0.285 -0.079 1.00 98.38 86 GLN A C 1
ATOM 688 O O . GLN A 1 86 ? -3.597 0.617 0.960 1.00 98.38 86 GLN A O 1
ATOM 693 N N . ASN A 1 87 ? -3.648 -0.361 -1.062 1.00 98.44 87 ASN A N 1
ATOM 694 C CA . ASN A 1 87 ? -5.053 -0.753 -0.975 1.00 98.44 87 ASN A CA 1
ATOM 695 C C . ASN A 1 87 ? -5.271 -1.857 0.065 1.00 98.44 87 ASN A C 1
ATOM 697 O O . ASN A 1 87 ? -6.200 -1.762 0.865 1.00 98.44 87 ASN A O 1
ATOM 701 N N . GLU A 1 88 ? -4.396 -2.863 0.094 1.00 98.31 88 GLU A N 1
ATOM 702 C CA . GLU A 1 88 ? -4.409 -3.927 1.103 1.00 98.31 88 GLU A CA 1
ATOM 703 C C . GLU A 1 88 ? -4.241 -3.352 2.510 1.00 98.31 88 GLU A C 1
ATOM 705 O O . GLU A 1 88 ? -5.039 -3.652 3.397 1.00 98.31 88 GLU A O 1
ATOM 710 N N . HIS A 1 89 ? -3.274 -2.450 2.699 1.00 98.38 89 HIS A N 1
ATOM 711 C CA . HIS A 1 89 ? -3.064 -1.768 3.973 1.00 98.38 89 HIS A CA 1
ATOM 712 C C . HIS A 1 89 ? -4.318 -1.008 4.421 1.00 98.38 89 HIS A C 1
ATOM 714 O O . HIS A 1 89 ? -4.770 -1.162 5.554 1.00 98.38 89 HIS A O 1
ATOM 720 N N . ARG A 1 90 ? -4.940 -0.238 3.518 1.00 98.31 90 ARG A N 1
ATOM 721 C CA . ARG A 1 90 ? -6.185 0.489 3.813 1.00 98.31 90 ARG A CA 1
ATOM 722 C C . ARG A 1 90 ? -7.326 -0.458 4.194 1.00 98.31 90 ARG A C 1
ATOM 724 O O . ARG A 1 90 ? -8.089 -0.147 5.108 1.00 98.31 90 ARG A O 1
ATOM 731 N N . ALA A 1 91 ? -7.455 -1.591 3.508 1.00 98.25 91 ALA A N 1
ATOM 732 C CA . ALA A 1 91 ? -8.480 -2.586 3.808 1.00 98.25 91 ALA A CA 1
ATOM 733 C C . A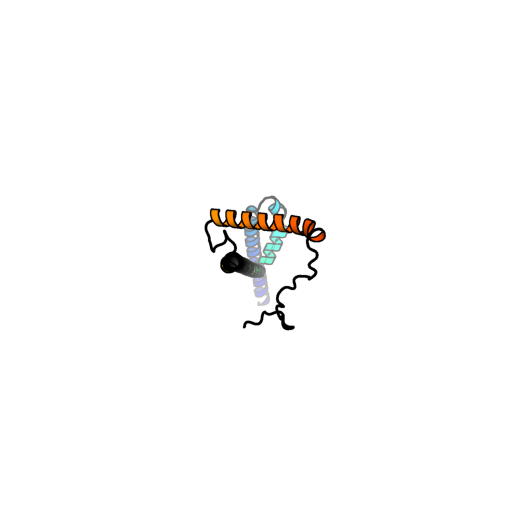LA A 1 91 ? -8.267 -3.220 5.191 1.00 98.25 91 ALA A C 1
ATOM 735 O O . ALA A 1 91 ? -9.220 -3.364 5.956 1.00 98.25 91 ALA A O 1
ATOM 736 N N . VAL A 1 92 ? -7.019 -3.544 5.542 1.00 98.31 92 VAL A N 1
ATOM 737 C CA . VAL A 1 92 ? -6.663 -4.068 6.868 1.00 98.31 92 VAL A CA 1
ATOM 738 C C . VAL A 1 92 ? -6.945 -3.037 7.959 1.00 98.31 92 VAL A C 1
ATOM 740 O O . VAL A 1 92 ? -7.613 -3.364 8.936 1.00 98.31 92 VAL A O 1
ATOM 743 N N . GLU A 1 93 ? -6.526 -1.782 7.783 1.00 98.38 93 GLU A N 1
ATOM 744 C CA . GLU A 1 93 ? -6.826 -0.718 8.747 1.00 98.38 93 GLU A CA 1
ATOM 745 C C . GLU A 1 93 ? -8.329 -0.534 8.972 1.00 98.38 93 GLU A C 1
ATOM 747 O O . GLU A 1 93 ? -8.766 -0.307 10.102 1.00 98.38 93 GLU A O 1
ATOM 752 N N . HIS A 1 94 ? -9.122 -0.607 7.898 1.00 98.19 94 HIS A N 1
ATOM 753 C CA . HIS A 1 94 ? -10.574 -0.513 7.992 1.00 98.19 94 HIS A CA 1
ATOM 754 C C . HIS A 1 94 ? -11.140 -1.651 8.841 1.00 98.19 94 HIS A C 1
ATOM 756 O O . HIS A 1 94 ? -11.866 -1.390 9.798 1.00 98.19 94 HIS A O 1
ATOM 762 N N . ARG A 1 95 ? -10.740 -2.892 8.541 1.00 98.25 95 ARG A N 1
ATOM 763 C CA . ARG A 1 95 ? -11.172 -4.081 9.283 1.00 98.25 95 ARG A CA 1
ATOM 764 C C . ARG A 1 95 ? -10.805 -4.000 10.760 1.00 98.25 95 ARG A C 1
ATOM 766 O O . ARG A 1 95 ? -11.676 -4.186 11.600 1.00 98.25 95 ARG A O 1
ATOM 773 N N . ILE A 1 96 ? -9.561 -3.638 11.081 1.00 98.31 96 ILE A N 1
ATOM 774 C CA . ILE A 1 96 ? -9.107 -3.475 12.471 1.00 98.31 96 ILE A CA 1
ATOM 775 C C . ILE A 1 96 ? -9.958 -2.426 13.194 1.00 98.31 96 ILE A C 1
ATOM 777 O O . ILE A 1 96 ? -10.397 -2.651 14.319 1.00 98.31 96 ILE A O 1
ATOM 781 N N . ARG A 1 97 ? -10.244 -1.286 12.550 1.00 98.31 97 ARG A N 1
ATOM 782 C CA . ARG A 1 97 ? -11.111 -0.251 13.135 1.00 98.31 97 ARG A CA 1
ATOM 783 C C . ARG A 1 97 ? -12.530 -0.752 13.392 1.00 98.31 97 ARG A C 1
ATOM 785 O O . ARG A 1 97 ? -13.124 -0.385 14.404 1.00 98.31 97 ARG A O 1
ATOM 792 N N . GLU A 1 98 ? -13.098 -1.534 12.483 1.00 98.25 98 GLU A N 1
ATOM 793 C CA . GLU A 1 98 ? -14.443 -2.090 12.644 1.00 98.25 98 GLU A CA 1
ATOM 794 C C . GLU A 1 98 ? -14.506 -3.138 13.751 1.00 98.25 98 GLU A C 1
ATOM 796 O O . GLU A 1 98 ? -15.403 -3.071 14.594 1.00 98.25 98 GLU A O 1
ATOM 801 N N . GLU A 1 99 ? -13.537 -4.052 13.782 1.00 98.12 99 GLU A N 1
ATOM 802 C CA . GLU A 1 99 ? -13.406 -5.082 14.813 1.00 98.12 99 GLU A CA 1
ATOM 803 C C . GLU A 1 99 ? -13.212 -4.448 16.194 1.00 98.12 99 GLU A C 1
ATOM 805 O O . GLU A 1 99 ? -13.934 -4.802 17.127 1.00 98.12 99 GLU A O 1
ATOM 810 N N . GLN A 1 100 ? -12.341 -3.439 16.311 1.00 98.00 100 GLN A N 1
ATOM 811 C CA . GLN A 1 100 ? -12.149 -2.698 17.560 1.00 98.00 100 GLN A CA 1
ATOM 812 C C . GLN A 1 100 ? -13.457 -2.053 18.029 1.00 98.00 100 GLN A C 1
ATOM 814 O O . GLN A 1 100 ? -13.877 -2.245 19.166 1.00 98.00 100 GLN A O 1
ATOM 819 N N . ARG A 1 101 ? -14.169 -1.353 17.136 1.00 98.12 101 ARG A N 1
ATOM 820 C CA . ARG A 1 101 ? -15.459 -0.729 17.474 1.00 98.12 101 ARG A CA 1
ATOM 821 C C . ARG A 1 101 ? -16.522 -1.755 17.867 1.00 98.12 101 ARG A C 1
ATOM 823 O O . ARG A 1 101 ? -17.371 -1.462 18.706 1.00 98.12 101 ARG A O 1
ATOM 830 N N . ALA A 1 102 ? -16.537 -2.924 17.231 1.00 98.00 102 ALA A N 1
ATOM 831 C CA . ALA A 1 102 ? -17.463 -3.997 17.575 1.00 98.00 102 ALA A CA 1
ATOM 832 C C . ALA A 1 102 ? -17.148 -4.590 18.953 1.00 98.00 102 ALA A C 1
ATOM 834 O O . ALA A 1 102 ? -18.067 -4.822 19.739 1.00 98.00 102 ALA A O 1
ATOM 835 N N . MET A 1 103 ? -15.864 -4.772 19.256 1.00 98.06 103 MET A N 1
ATOM 836 C CA . MET A 1 103 ? -15.389 -5.236 20.553 1.00 98.06 103 MET A CA 1
ATOM 837 C C . MET A 1 103 ? -15.736 -4.244 21.664 1.00 98.06 103 MET A C 1
ATOM 839 O O . MET A 1 103 ? -16.342 -4.648 22.652 1.00 98.06 103 MET A O 1
ATOM 843 N N . ASP A 1 104 ? -15.458 -2.953 21.471 1.00 98.00 104 ASP A N 1
ATOM 844 C CA . ASP A 1 104 ? -15.775 -1.906 22.449 1.00 98.00 104 ASP A CA 1
ATOM 845 C C . ASP A 1 104 ? -17.281 -1.872 22.755 1.00 98.00 104 ASP A C 1
ATOM 847 O O . ASP A 1 104 ? -17.687 -1.847 23.917 1.00 98.00 104 ASP A O 1
ATOM 851 N N . ARG A 1 105 ? -18.131 -1.963 21.719 1.00 98.12 105 ARG A N 1
ATOM 852 C CA . ARG A 1 105 ? -19.590 -2.067 21.897 1.00 98.12 105 ARG A CA 1
ATOM 853 C C 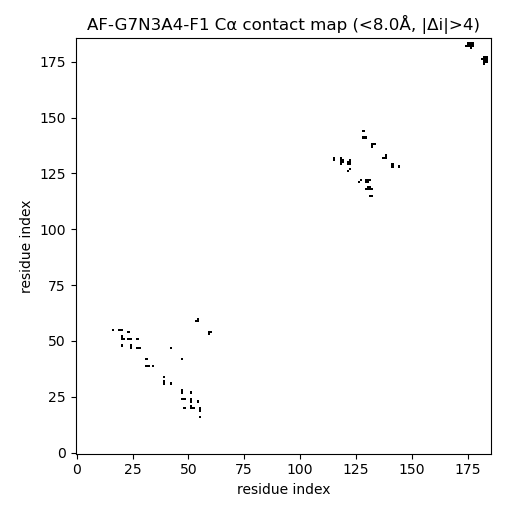. ARG A 1 105 ? -19.984 -3.301 22.702 1.00 98.12 105 ARG A C 1
ATOM 855 O O . ARG A 1 105 ? -20.838 -3.204 23.578 1.00 98.12 105 ARG A O 1
ATOM 862 N N . LYS A 1 106 ? -19.382 -4.456 22.409 1.00 98.12 106 LYS A N 1
ATOM 863 C CA . LYS A 1 106 ? -19.663 -5.702 23.130 1.00 98.12 106 LYS A CA 1
ATOM 864 C C . LYS A 1 106 ? -19.280 -5.585 24.606 1.00 98.12 106 LYS A C 1
ATOM 866 O O . LYS A 1 106 ? -20.074 -5.972 25.455 1.00 98.12 106 LYS A O 1
ATOM 871 N N . ILE A 1 107 ? -18.115 -5.009 24.904 1.00 98.19 107 ILE A N 1
ATOM 872 C CA . ILE A 1 107 ? -17.643 -4.794 26.278 1.00 98.19 107 ILE A CA 1
ATOM 873 C C . ILE A 1 107 ? -18.629 -3.920 27.053 1.00 98.19 107 ILE A C 1
ATOM 875 O O . ILE A 1 107 ? -19.021 -4.291 28.156 1.00 98.19 107 ILE A O 1
ATOM 879 N N . VAL A 1 108 ? -19.069 -2.795 26.479 1.00 97.38 108 VAL A N 1
ATOM 880 C CA . VAL A 1 108 ? -20.044 -1.904 27.132 1.00 97.38 108 VAL A CA 1
ATOM 881 C C . VAL A 1 108 ? -21.349 -2.642 27.436 1.00 97.38 108 VAL A C 1
ATOM 883 O O . VAL A 1 108 ? -21.818 -2.601 28.568 1.00 97.38 108 VAL A O 1
ATOM 886 N N . LEU A 1 109 ? -21.893 -3.393 26.473 1.00 97.31 109 LEU A N 1
ATOM 887 C CA . LEU A 1 109 ? -23.132 -4.150 26.683 1.00 97.31 109 LEU A CA 1
ATOM 888 C C . LEU A 1 109 ? -22.988 -5.246 27.748 1.00 97.31 109 LEU A C 1
ATOM 890 O O . LEU A 1 109 ? -23.908 -5.473 28.533 1.00 97.31 109 LEU A O 1
ATOM 894 N N . GLU A 1 110 ? -21.849 -5.938 27.788 1.00 98.06 110 GLU A N 1
ATOM 895 C CA . GLU A 1 110 ? -21.579 -6.940 28.823 1.00 98.06 110 GLU A CA 1
ATOM 896 C C . GLU A 1 110 ? -21.425 -6.306 30.210 1.00 98.06 110 GLU A C 1
ATOM 898 O O . GLU A 1 110 ? -21.891 -6.882 31.196 1.00 98.06 110 GLU A O 1
ATOM 903 N N . LEU A 1 111 ? -20.810 -5.123 30.300 1.00 96.81 111 LEU A N 1
ATOM 904 C CA . LEU A 1 111 ? -20.724 -4.361 31.544 1.00 96.81 111 LEU A CA 1
ATOM 905 C C . LEU A 1 111 ? -22.109 -3.915 32.018 1.00 96.81 111 LEU A C 1
ATOM 907 O O . LEU A 1 111 ? -22.447 -4.168 33.173 1.00 96.81 111 LEU A O 1
ATOM 911 N N . ASP A 1 112 ? -22.929 -3.343 31.137 1.00 95.50 112 ASP A N 1
ATOM 912 C CA . ASP A 1 112 ? -24.291 -2.913 31.469 1.00 95.50 112 ASP A CA 1
ATOM 913 C C . ASP A 1 112 ? -25.151 -4.089 31.939 1.00 95.50 112 ASP A C 1
ATOM 915 O O . ASP A 1 112 ? -25.861 -3.996 32.943 1.00 95.50 112 ASP A O 1
ATOM 919 N N . ARG A 1 113 ? -25.034 -5.242 31.266 1.00 96.94 113 ARG A N 1
ATOM 920 C CA . ARG A 1 113 ? -25.706 -6.473 31.689 1.00 96.94 113 ARG A CA 1
ATOM 921 C C . ARG A 1 113 ? -25.260 -6.906 33.084 1.00 96.94 113 ARG A C 1
ATOM 923 O O . ARG A 1 113 ? -26.109 -7.221 33.913 1.00 96.94 113 ARG A O 1
ATOM 930 N N . LYS A 1 114 ? -23.954 -6.888 33.372 1.00 96.56 114 LYS A N 1
ATOM 931 C CA . LYS A 1 114 ? -23.444 -7.220 34.712 1.00 96.56 114 LYS A CA 1
ATOM 932 C C . LYS A 1 114 ? -23.946 -6.250 35.778 1.00 96.56 114 LYS A C 1
ATOM 934 O O . LYS A 1 114 ? -24.272 -6.698 36.874 1.00 96.56 114 LYS A O 1
ATOM 939 N N . VAL A 1 115 ? -24.024 -4.954 35.476 1.00 95.69 115 VAL A N 1
ATOM 940 C CA . VAL A 1 115 ? -24.598 -3.955 36.392 1.00 95.69 115 VAL A CA 1
ATOM 941 C C . VAL A 1 115 ? -26.066 -4.277 36.674 1.00 95.69 115 VAL A C 1
ATOM 943 O O . VAL A 1 115 ? -26.462 -4.327 37.838 1.00 95.69 115 VAL A O 1
ATOM 946 N N . ALA A 1 116 ? -26.852 -4.581 35.640 1.00 95.69 116 ALA A N 1
ATOM 947 C CA . ALA A 1 116 ? -28.257 -4.947 35.795 1.00 95.69 116 ALA A CA 1
ATOM 948 C C . ALA A 1 116 ? -28.438 -6.239 36.620 1.00 95.69 116 ALA A C 1
ATOM 950 O O . ALA A 1 116 ? -29.287 -6.290 37.511 1.00 95.69 116 ALA A O 1
ATOM 951 N N . ASP A 1 117 ? -27.610 -7.262 36.382 1.00 97.38 117 ASP A N 1
ATOM 952 C CA . ASP A 1 117 ? -27.634 -8.526 37.132 1.00 97.38 117 ASP A CA 1
ATOM 953 C C . ASP A 1 117 ? -27.293 -8.306 38.622 1.00 97.38 117 ASP A C 1
ATOM 955 O O . ASP A 1 117 ? -27.945 -8.866 39.513 1.00 97.38 117 ASP A O 1
ATOM 959 N N . GLN A 1 118 ? -26.306 -7.450 38.916 1.00 95.69 118 GLN A N 1
ATOM 960 C CA . GLN A 1 118 ? -25.943 -7.065 40.286 1.00 95.69 118 GLN A CA 1
ATOM 961 C C . GLN A 1 118 ? -27.079 -6.311 40.987 1.00 95.69 118 GLN A C 1
ATOM 963 O O . GLN A 1 118 ? -27.430 -6.654 42.118 1.00 95.69 118 GLN A O 1
ATOM 968 N N . GLN A 1 119 ? -27.688 -5.330 40.316 1.00 96.50 119 GLN A N 1
ATOM 969 C CA . GLN A 1 119 ? -28.849 -4.604 40.838 1.00 96.50 119 GLN A CA 1
ATOM 970 C C . GLN A 1 119 ? -30.020 -5.552 41.112 1.00 96.50 119 GLN A C 1
ATOM 972 O O . GLN A 1 119 ? -30.582 -5.521 42.205 1.00 96.50 119 GLN A O 1
ATOM 977 N N . SER A 1 120 ? -30.331 -6.450 40.170 1.00 97.12 120 SER A N 1
ATOM 978 C CA . SER A 1 120 ? -31.411 -7.431 40.319 1.00 97.12 120 SER A CA 1
ATOM 979 C C . SER A 1 120 ? -31.172 -8.372 41.499 1.00 97.12 120 SER A C 1
ATOM 981 O O . SER A 1 120 ? -32.109 -8.735 42.207 1.00 97.12 120 SER A O 1
ATOM 983 N N . THR A 1 121 ? -29.919 -8.757 41.746 1.00 96.94 121 THR A N 1
ATOM 984 C CA . THR A 1 121 ? -29.562 -9.605 42.889 1.00 96.94 121 THR A CA 1
ATOM 985 C C . THR A 1 121 ? -29.810 -8.888 44.217 1.00 96.94 121 THR A C 1
ATOM 987 O O . THR A 1 121 ? -30.410 -9.470 45.119 1.00 96.94 121 THR A O 1
ATOM 990 N N . LEU A 1 122 ? -29.394 -7.622 44.337 1.00 96.44 122 LEU A N 1
ATOM 991 C CA . LEU A 1 122 ? -29.611 -6.816 45.547 1.00 96.44 122 LEU A CA 1
ATOM 992 C C . LEU A 1 122 ? -31.096 -6.521 45.785 1.00 96.44 122 LEU A C 1
ATOM 994 O O . LEU A 1 122 ? -31.566 -6.614 46.918 1.00 96.44 122 LEU A O 1
ATOM 998 N N . GLU A 1 123 ? -31.837 -6.233 44.717 1.00 95.56 123 GLU A N 1
ATOM 999 C CA . GLU A 1 123 ? -33.283 -6.020 44.761 1.00 95.56 123 GLU A CA 1
ATOM 1000 C C . GLU A 1 123 ? -34.016 -7.286 45.229 1.00 95.56 123 GLU A C 1
ATOM 1002 O O . GLU A 1 123 ? -34.801 -7.240 46.175 1.00 95.56 123 GLU A O 1
ATOM 1007 N N . LYS A 1 124 ? -33.696 -8.451 44.648 1.00 95.69 124 LYS A N 1
ATOM 1008 C CA . LYS A 1 124 ? -34.278 -9.747 45.046 1.00 95.69 124 LYS A CA 1
ATOM 1009 C C . LYS A 1 124 ? -33.895 -10.172 46.463 1.00 95.69 124 LYS A C 1
ATOM 1011 O O . LYS A 1 124 ? -34.673 -10.861 47.115 1.00 95.69 124 LYS A O 1
ATOM 1016 N N . ALA A 1 125 ? -32.723 -9.764 46.948 1.00 95.44 125 ALA A N 1
ATOM 1017 C CA . ALA A 1 125 ? -32.310 -9.967 48.335 1.00 95.44 125 ALA A CA 1
ATOM 1018 C C . ALA A 1 125 ? -33.036 -9.031 49.325 1.00 95.44 125 ALA A C 1
ATOM 1020 O O . ALA A 1 125 ? -32.846 -9.159 50.534 1.00 95.44 125 ALA A O 1
ATOM 1021 N N . GLY A 1 126 ? -33.860 -8.097 48.835 1.00 93.56 126 GLY A N 1
ATOM 1022 C CA . GLY A 1 126 ? -34.617 -7.158 49.659 1.00 93.56 126 GLY A CA 1
ATOM 1023 C C . GLY A 1 126 ? -33.770 -6.021 50.233 1.00 93.56 126 GLY A C 1
ATOM 1024 O O . GLY A 1 126 ? -34.153 -5.423 51.240 1.00 93.56 126 GLY A O 1
ATOM 1025 N N . VAL A 1 127 ? -32.612 -5.716 49.635 1.00 94.00 127 VAL A N 1
ATOM 1026 C CA . VAL A 1 127 ? -31.754 -4.619 50.101 1.00 94.00 127 VAL A CA 1
ATOM 1027 C C . VAL A 1 127 ? -32.404 -3.285 49.731 1.00 94.00 127 VAL A C 1
ATOM 1029 O O . VAL A 1 127 ? -32.494 -2.918 48.560 1.00 94.00 127 VAL A O 1
ATOM 1032 N N . ALA A 1 128 ? -32.856 -2.541 50.741 1.00 91.81 128 ALA A N 1
ATOM 1033 C CA . ALA A 1 128 ? -33.521 -1.258 50.541 1.00 91.81 128 ALA A CA 1
ATOM 1034 C C . ALA A 1 128 ? -32.634 -0.262 49.771 1.00 91.81 128 ALA A C 1
ATOM 1036 O O . ALA A 1 128 ? -31.438 -0.134 50.037 1.00 91.81 128 ALA A O 1
ATOM 1037 N N . GLY A 1 129 ? -33.245 0.470 48.836 1.00 92.31 129 GLY A N 1
ATOM 1038 C CA . GLY A 1 129 ? -32.559 1.453 47.992 1.00 92.31 129 GLY A CA 1
ATOM 1039 C C . GLY A 1 129 ? -31.939 0.886 46.710 1.00 92.31 129 GLY A C 1
ATOM 1040 O O . GLY A 1 129 ? -31.430 1.671 45.913 1.00 92.31 129 GLY A O 1
ATOM 1041 N N . PHE A 1 130 ? -32.012 -0.431 46.472 1.00 96.06 130 PHE A N 1
ATOM 1042 C CA . PHE A 1 130 ? -31.539 -1.067 45.238 1.00 96.06 130 PHE A CA 1
ATOM 1043 C C . PHE A 1 130 ? -32.694 -1.589 44.387 1.00 96.06 130 PHE A C 1
ATOM 1045 O O . PHE A 1 130 ? -33.582 -2.280 44.877 1.00 96.06 130 PHE A O 1
ATOM 1052 N N . TYR A 1 131 ? -32.649 -1.244 43.105 1.00 95.31 131 TYR A N 1
ATOM 1053 C CA . TYR A 1 131 ? -33.567 -1.669 42.051 1.00 95.31 131 TYR A CA 1
ATOM 1054 C C . TYR A 1 131 ? -32.868 -1.501 40.696 1.00 95.31 131 TYR A C 1
ATOM 1056 O O . TYR A 1 131 ? -31.928 -0.706 40.582 1.00 95.31 131 TYR A O 1
ATOM 1064 N N . VAL A 1 132 ? -33.289 -2.234 39.665 1.00 95.75 132 VAL A N 1
ATOM 1065 C CA . VAL A 1 132 ? -32.697 -2.091 38.321 1.00 95.75 132 VAL A CA 1
ATOM 1066 C C . VAL A 1 132 ? -32.998 -0.700 37.749 1.00 95.75 132 VAL A C 1
ATOM 1068 O O . VAL A 1 132 ? -34.156 -0.302 37.629 1.00 95.75 132 VAL A O 1
ATOM 1071 N N . THR A 1 133 ? -31.960 0.056 37.382 1.00 95.25 133 THR A N 1
ATOM 1072 C CA . THR A 1 133 ? -32.105 1.422 36.852 1.00 95.25 133 THR A CA 1
ATOM 1073 C C . THR A 1 133 ? -30.948 1.809 35.941 1.00 95.25 133 THR A C 1
ATOM 1075 O O . THR A 1 133 ? -29.801 1.451 36.192 1.00 95.25 133 THR A O 1
ATOM 1078 N N . THR A 1 134 ? -31.255 2.580 34.898 1.00 93.88 134 THR A N 1
ATOM 1079 C CA . THR A 1 134 ? -30.287 3.170 33.957 1.00 93.88 134 THR A CA 1
ATOM 1080 C C . THR A 1 134 ? -30.135 4.682 34.144 1.00 93.88 134 THR A C 1
ATOM 1082 O O . THR A 1 134 ? -29.355 5.322 33.440 1.00 93.88 134 THR A O 1
ATOM 1085 N N . ASN A 1 135 ? -30.875 5.276 35.087 1.00 96.50 135 ASN A N 1
ATOM 1086 C CA . ASN A 1 135 ? -30.809 6.703 35.375 1.00 96.50 135 ASN A CA 1
ATOM 1087 C C . ASN A 1 135 ? -29.462 7.037 36.062 1.00 96.50 135 ASN A C 1
ATOM 1089 O O . ASN A 1 135 ? -29.197 6.494 37.137 1.00 96.50 135 ASN A O 1
ATOM 1093 N N . PRO A 1 136 ? -28.626 7.939 35.506 1.00 94.94 136 PRO A N 1
ATOM 1094 C CA . PRO A 1 136 ? -27.312 8.268 36.064 1.00 94.94 136 PRO A CA 1
ATOM 1095 C C . PRO A 1 136 ? -27.350 8.740 37.521 1.00 94.94 136 PRO A C 1
ATOM 1097 O O . PRO A 1 136 ? -26.471 8.392 38.308 1.00 94.94 136 PRO A O 1
ATOM 1100 N N . GLN A 1 137 ? -28.367 9.514 37.902 1.00 96.44 137 GLN A N 1
ATOM 1101 C CA . GLN A 1 137 ? -28.527 10.026 39.262 1.00 96.44 137 GLN A CA 1
ATOM 1102 C C . GLN A 1 137 ? -28.787 8.890 40.259 1.00 96.44 137 GLN A C 1
ATOM 1104 O O . GLN A 1 137 ? -28.175 8.850 41.326 1.00 96.44 137 GLN A O 1
ATOM 1109 N N . GLU A 1 138 ? -29.638 7.937 39.881 1.00 96.31 138 GLU A N 1
ATOM 1110 C CA . GLU A 1 138 ? -29.955 6.763 40.700 1.00 96.31 138 GLU A CA 1
ATOM 1111 C C . GLU A 1 138 ? -28.782 5.780 40.758 1.00 96.31 138 GLU A C 1
ATOM 1113 O O . GLU A 1 138 ? -28.475 5.248 41.822 1.00 96.31 138 GLU A O 1
ATOM 1118 N N . LEU A 1 139 ? -28.056 5.600 39.648 1.00 95.50 139 LEU A N 1
ATOM 1119 C CA . LEU A 1 139 ? -26.818 4.817 39.619 1.00 95.50 139 LEU A CA 1
ATOM 1120 C C . LEU A 1 139 ? -25.769 5.390 40.582 1.00 95.50 139 LEU A C 1
ATOM 1122 O O . LEU A 1 139 ? -25.161 4.645 41.353 1.00 95.50 139 LEU A O 1
ATOM 1126 N N . MET A 1 140 ? -25.584 6.715 40.591 1.00 96.38 140 MET A N 1
ATOM 1127 C CA . MET A 1 140 ? -24.696 7.381 41.550 1.00 96.38 140 MET A CA 1
ATOM 1128 C C . MET A 1 140 ? -25.162 7.180 42.994 1.00 96.38 140 MET A C 1
ATOM 1130 O O . MET A 1 140 ? -24.337 6.927 43.874 1.00 96.38 140 MET A O 1
ATOM 1134 N N . LEU A 1 141 ? -26.469 7.274 43.256 1.00 96.62 141 LEU A N 1
ATOM 1135 C CA . LEU A 1 141 ? -27.025 7.041 44.587 1.00 96.62 141 LEU A CA 1
ATOM 1136 C C . LEU A 1 141 ? -26.763 5.603 45.058 1.00 96.62 141 LEU A C 1
ATOM 1138 O O . LEU A 1 141 ? -26.199 5.414 46.135 1.00 96.62 141 LEU A O 1
ATOM 1142 N N . GLN A 1 142 ? -27.096 4.602 44.242 1.00 97.00 142 GLN A N 1
ATOM 1143 C CA . GLN A 1 142 ? -26.872 3.188 44.554 1.00 97.00 142 GLN A CA 1
ATOM 1144 C C . GLN A 1 142 ? -25.382 2.877 44.767 1.00 97.00 142 GLN A C 1
ATOM 1146 O O . GLN A 1 142 ? -25.034 2.155 45.702 1.00 97.00 142 GLN A O 1
ATOM 1151 N N . MET A 1 143 ? -24.482 3.485 43.986 1.00 95.56 143 MET A N 1
ATOM 1152 C CA . MET A 1 143 ? -23.034 3.350 44.184 1.00 95.56 143 MET A CA 1
ATOM 1153 C C . MET A 1 143 ? -22.567 3.958 45.518 1.00 95.56 143 MET A C 1
ATOM 1155 O O . MET A 1 143 ? -21.768 3.355 46.237 1.00 95.56 143 MET A O 1
ATOM 1159 N N . ASN A 1 144 ? -23.097 5.125 45.899 1.00 97.31 144 ASN A N 1
ATOM 1160 C CA . ASN A 1 144 ? -22.811 5.730 47.201 1.00 97.31 144 ASN A CA 1
ATOM 1161 C C . ASN A 1 144 ? -23.324 4.861 48.360 1.00 97.31 144 ASN A C 1
ATOM 1163 O O . ASN A 1 144 ? -22.625 4.713 49.365 1.00 97.31 144 ASN A O 1
ATOM 1167 N N . LEU A 1 145 ? -24.505 4.248 48.219 1.00 96.12 145 LEU A N 1
ATOM 1168 C CA . LEU A 1 145 ? -25.038 3.298 49.200 1.00 96.12 145 LEU A CA 1
ATOM 1169 C C . LEU A 1 145 ? -24.127 2.068 49.344 1.00 96.12 145 LEU A C 1
ATOM 1171 O O . LEU A 1 145 ? -23.793 1.698 50.472 1.00 96.12 145 LEU A O 1
ATOM 1175 N N . LEU A 1 146 ? -23.651 1.484 48.235 1.00 95.56 146 LEU A N 1
ATOM 1176 C CA . LEU A 1 146 ? -22.672 0.386 48.267 1.00 95.56 146 LEU A CA 1
ATOM 1177 C C . LEU A 1 146 ? -21.389 0.789 48.998 1.00 95.56 146 LEU A C 1
ATOM 1179 O O . LEU A 1 146 ? -20.886 0.032 49.829 1.00 95.56 146 LEU A O 1
ATOM 1183 N N . GLU A 1 147 ? -20.876 1.993 48.745 1.00 96.31 147 GLU A N 1
ATOM 1184 C CA . GLU A 1 147 ? -19.667 2.490 49.404 1.00 96.31 147 GLU A CA 1
ATOM 1185 C C . GLU A 1 147 ? -19.871 2.698 50.916 1.00 96.31 147 GLU A C 1
ATOM 1187 O O . GLU A 1 147 ? -18.968 2.409 51.707 1.00 96.31 147 GLU A O 1
ATOM 1192 N N . LEU A 1 148 ? -21.055 3.147 51.350 1.00 95.44 148 LEU A N 1
ATOM 1193 C CA . LEU A 1 148 ? -21.406 3.238 52.772 1.00 95.44 148 LEU A CA 1
ATOM 1194 C C . LEU A 1 148 ? -21.447 1.855 53.432 1.00 95.44 148 LEU A C 1
ATOM 1196 O O . LEU A 1 148 ? -20.823 1.667 54.481 1.00 95.44 148 LEU A O 1
ATOM 1200 N N . ILE A 1 149 ? -22.115 0.882 52.803 1.00 93.56 149 ILE A N 1
ATOM 1201 C CA . ILE A 1 149 ? -22.178 -0.508 53.281 1.00 93.56 149 ILE A CA 1
ATOM 1202 C C . ILE A 1 149 ? -20.760 -1.091 53.385 1.00 93.56 149 ILE A C 1
ATOM 1204 O O . ILE A 1 149 ? -20.392 -1.650 54.420 1.00 93.56 149 ILE A O 1
ATOM 1208 N N . ARG A 1 150 ? -19.913 -0.876 52.369 1.00 92.88 150 ARG A N 1
ATOM 1209 C CA . ARG A 1 150 ? -18.510 -1.320 52.350 1.00 92.88 150 ARG A CA 1
ATOM 1210 C C . ARG A 1 150 ? -17.681 -0.689 53.474 1.00 92.88 150 ARG A C 1
ATOM 1212 O O . ARG A 1 150 ? -16.916 -1.384 54.145 1.00 92.88 150 ARG A O 1
ATOM 1219 N N . LYS A 1 151 ? -17.836 0.616 53.726 1.00 94.75 151 LYS A N 1
ATOM 1220 C CA . LYS A 1 151 ? -17.160 1.323 54.833 1.00 94.75 151 LYS A CA 1
ATOM 1221 C C . LYS A 1 151 ? -17.605 0.801 56.199 1.00 94.75 151 LYS A C 1
ATOM 1223 O O . LYS A 1 151 ? -16.766 0.641 57.089 1.00 94.75 151 LYS A O 1
ATOM 1228 N N . LEU A 1 152 ? -18.897 0.517 56.369 1.00 91.56 152 LEU A N 1
ATOM 1229 C CA . LEU A 1 152 ? -19.424 -0.106 57.582 1.00 91.56 152 LEU A CA 1
ATOM 1230 C C . LEU A 1 152 ? -18.865 -1.515 57.766 1.00 91.56 152 LEU A C 1
ATOM 1232 O O . LEU A 1 152 ? -18.407 -1.820 58.861 1.00 91.56 152 LEU A O 1
ATOM 1236 N N . GLN A 1 153 ? -18.792 -2.330 56.710 1.00 89.12 153 GLN A N 1
ATOM 1237 C CA . GLN A 1 153 ? -18.173 -3.656 56.764 1.00 89.12 153 GLN A CA 1
ATOM 1238 C C . GLN A 1 153 ? -16.700 -3.575 57.187 1.00 89.12 153 GLN A C 1
ATOM 1240 O O . GLN A 1 153 ? -16.277 -4.310 58.069 1.00 89.12 153 GLN A O 1
ATOM 1245 N N . GLN A 1 154 ? -15.916 -2.641 56.645 1.00 88.62 154 GLN A N 1
ATOM 1246 C CA . GLN A 1 154 ? -14.501 -2.476 57.016 1.00 88.62 154 GLN A CA 1
ATOM 1247 C C . GLN A 1 154 ? -14.297 -2.045 58.473 1.00 88.62 154 GLN A C 1
ATOM 1249 O O . GLN A 1 154 ? -13.338 -2.470 59.123 1.00 88.62 154 GLN A O 1
ATOM 1254 N N . ARG A 1 155 ? -15.197 -1.208 59.002 1.00 84.12 155 ARG A N 1
ATOM 1255 C CA . ARG A 1 155 ? -15.210 -0.812 60.419 1.00 84.12 155 ARG A CA 1
ATOM 1256 C C . ARG A 1 155 ? -15.729 -1.945 61.311 1.00 84.12 155 ARG A C 1
ATOM 1258 O O . ARG A 1 155 ? -15.158 -2.203 62.367 1.00 84.12 155 ARG A O 1
ATOM 1265 N N . GLY A 1 156 ? -16.740 -2.676 60.851 1.00 60.62 156 GLY A N 1
ATOM 1266 C CA . GLY A 1 156 ? -17.310 -3.863 61.484 1.00 60.62 156 GLY A CA 1
ATOM 1267 C C . GLY A 1 156 ? -16.340 -5.043 61.533 1.00 60.62 156 GLY A C 1
ATOM 1268 O O . GLY A 1 156 ? -16.295 -5.728 62.540 1.00 60.62 156 GLY A O 1
ATOM 1269 N N 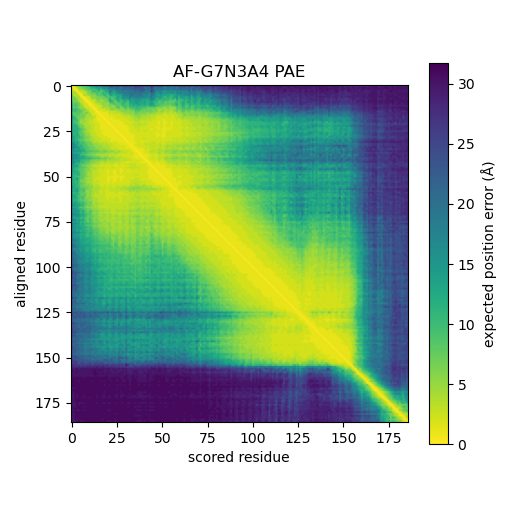. CYS A 1 157 ? -15.465 -5.232 60.543 1.00 53.25 157 CYS A N 1
ATOM 1270 C CA . CYS A 1 157 ? -14.380 -6.220 60.591 1.00 53.25 157 CYS A CA 1
ATOM 1271 C C . CYS A 1 157 ? -13.302 -5.866 61.631 1.00 53.25 157 CYS A C 1
ATOM 1273 O O . CYS A 1 157 ? -12.587 -6.752 62.098 1.00 53.25 157 CYS A O 1
ATOM 1275 N N . ARG A 1 158 ? -13.194 -4.589 62.030 1.00 48.47 158 ARG A N 1
ATOM 1276 C CA . ARG A 1 158 ? -12.355 -4.166 63.163 1.00 48.47 158 ARG A CA 1
ATOM 1277 C C . ARG A 1 158 ? -13.069 -4.336 64.510 1.00 48.47 158 ARG A C 1
ATOM 1279 O O . ARG A 1 158 ? -12.407 -4.671 65.484 1.00 48.47 158 ARG A O 1
ATOM 1286 N N . ALA A 1 159 ? -14.393 -4.177 64.561 1.00 45.91 159 ALA A N 1
ATOM 1287 C CA . ALA A 1 159 ? -15.198 -4.358 65.778 1.00 45.91 159 ALA A CA 1
ATOM 1288 C C . ALA A 1 159 ? -15.609 -5.826 66.055 1.00 45.91 159 ALA A C 1
ATOM 1290 O O . ALA A 1 159 ? -15.749 -6.236 67.205 1.00 45.91 159 ALA A O 1
ATOM 1291 N N . GLY A 1 160 ? -15.748 -6.650 65.015 1.00 44.31 160 GLY A N 1
ATOM 1292 C CA . GLY A 1 160 ? -16.201 -8.044 65.075 1.00 44.31 160 GLY A CA 1
ATOM 1293 C C . GLY A 1 160 ? -15.162 -9.025 65.615 1.00 44.31 160 GLY A C 1
ATOM 1294 O O . GLY A 1 160 ? -15.528 -10.113 66.036 1.00 44.31 160 GLY A O 1
ATOM 1295 N N . LYS A 1 161 ? -13.882 -8.630 65.698 1.00 45.53 161 LYS A N 1
ATOM 1296 C CA . LYS A 1 161 ? -12.884 -9.377 66.484 1.00 45.53 161 LYS A CA 1
ATOM 1297 C C . LYS A 1 161 ? -13.018 -9.158 67.996 1.00 45.53 161 LYS A C 1
ATOM 1299 O O . LYS A 1 161 ? -12.430 -9.923 68.749 1.00 45.53 161 LYS A O 1
ATOM 1304 N N . ALA A 1 162 ? -13.768 -8.146 68.439 1.00 46.72 162 ALA A N 1
ATOM 1305 C CA . ALA A 1 162 ? -13.914 -7.820 69.857 1.00 46.72 162 ALA A CA 1
ATOM 1306 C C . ALA A 1 162 ? -15.313 -8.115 70.429 1.00 46.72 162 ALA A C 1
ATOM 1308 O O . ALA A 1 162 ? -15.419 -8.315 71.634 1.00 46.72 162 ALA A O 1
ATOM 1309 N N . ALA A 1 163 ? -16.376 -8.150 69.614 1.00 45.22 163 ALA A N 1
ATOM 1310 C CA . ALA A 1 163 ? -17.743 -8.076 70.149 1.00 45.22 163 ALA A CA 1
ATOM 1311 C C . ALA A 1 163 ? -18.663 -9.286 69.900 1.00 45.22 163 ALA A C 1
ATOM 1313 O O . ALA A 1 163 ? -19.715 -9.353 70.525 1.00 45.22 163 ALA A O 1
ATOM 1314 N N . LEU A 1 164 ? -18.326 -10.242 69.028 1.00 43.81 164 LEU A N 1
ATOM 1315 C CA . LEU A 1 164 ? -19.235 -11.354 68.712 1.00 43.81 164 LEU A CA 1
ATOM 1316 C C . LEU A 1 164 ? -18.473 -12.679 68.690 1.00 43.81 164 LEU A C 1
ATOM 1318 O O . LEU A 1 164 ? -17.963 -13.107 67.660 1.00 43.81 164 LEU A O 1
ATOM 1322 N N . GLY A 1 165 ? -18.408 -13.335 69.850 1.00 45.38 165 GLY A N 1
ATOM 1323 C CA . GLY A 1 165 ? -17.976 -14.725 69.993 1.00 45.38 165 GLY A CA 1
ATOM 1324 C C . GLY A 1 165 ? -18.970 -15.708 69.368 1.00 45.38 165 GLY A C 1
ATOM 1325 O O . GLY A 1 165 ? -19.523 -16.550 70.064 1.00 45.38 165 GLY A O 1
ATOM 1326 N N . LEU A 1 166 ? -19.202 -15.601 68.060 1.00 42.41 166 LEU A N 1
ATOM 1327 C CA . LEU A 1 166 ? -19.839 -16.630 67.248 1.00 42.41 166 LEU A CA 1
ATOM 1328 C C . LEU A 1 166 ? -18.830 -17.044 66.182 1.00 42.41 166 LEU A C 1
ATOM 1330 O O . LEU A 1 166 ? -18.630 -16.375 65.170 1.00 42.41 166 LEU A O 1
ATOM 1334 N N . GLY A 1 167 ? -18.123 -18.127 66.496 1.00 52.31 167 GLY A N 1
ATOM 1335 C CA . GLY A 1 167 ? -17.208 -18.792 65.587 1.00 52.31 167 GLY A CA 1
ATOM 1336 C C . GLY A 1 167 ? -17.940 -19.367 64.376 1.00 52.31 167 GLY A C 1
ATOM 1337 O O . GLY A 1 167 ? -19.041 -19.901 64.489 1.00 52.31 167 GLY A O 1
ATOM 1338 N N . GLY A 1 168 ? -17.279 -19.268 63.227 1.00 39.03 168 GLY A N 1
ATOM 1339 C CA . GLY A 1 168 ? -17.687 -19.873 61.966 1.00 39.03 168 GLY A CA 1
ATOM 1340 C C . GLY A 1 168 ? -17.253 -19.007 60.784 1.00 39.03 168 GLY A C 1
ATOM 1341 O O . GLY A 1 168 ? -17.856 -17.957 60.568 1.00 39.03 168 GLY A O 1
ATOM 1342 N N . PRO A 1 169 ? -16.222 -19.392 60.007 1.00 44.59 169 PRO A N 1
ATOM 1343 C CA . PRO A 1 169 ? -15.953 -18.750 58.727 1.00 44.59 169 PRO A CA 1
ATOM 1344 C C . PRO A 1 169 ? -17.186 -18.948 57.843 1.00 44.59 169 PRO A C 1
ATOM 1346 O O . PRO A 1 169 ? -17.574 -20.085 57.582 1.00 44.59 169 PRO A O 1
ATOM 1349 N N . TRP A 1 170 ? -17.816 -17.859 57.403 1.00 46.38 170 TRP A N 1
ATOM 1350 C CA . TRP A 1 170 ? -18.884 -17.931 56.412 1.00 46.38 170 TRP A CA 1
ATOM 1351 C C . TRP A 1 170 ? -18.307 -18.558 55.138 1.00 46.38 170 TRP A C 1
ATOM 1353 O O . TRP A 1 170 ? -17.465 -17.952 54.474 1.00 46.38 170 TRP A O 1
ATOM 1363 N N . GLN A 1 171 ? -18.711 -19.790 54.826 1.00 41.78 171 GLN A N 1
ATOM 1364 C CA . GLN A 1 171 ? -18.339 -20.444 53.577 1.00 41.78 171 GLN A CA 1
ATOM 1365 C C . GLN A 1 171 ? -19.287 -19.960 52.471 1.00 41.78 171 GLN A C 1
ATOM 1367 O O . GLN A 1 171 ? -20.506 -20.000 52.659 1.00 41.78 171 GLN A O 1
ATOM 1372 N N . PRO A 1 172 ? -18.772 -19.479 51.328 1.00 43.62 172 PRO A N 1
ATOM 1373 C CA . PRO A 1 172 ? -19.613 -19.246 50.163 1.00 43.62 172 PRO A CA 1
ATOM 1374 C C . PRO A 1 172 ? -20.197 -20.584 49.667 1.00 43.62 172 PRO A C 1
ATOM 1376 O O . PRO A 1 172 ? -19.559 -21.624 49.857 1.00 43.62 172 PRO A O 1
ATOM 1379 N N . PRO A 1 173 ? -21.382 -20.593 49.025 1.00 41.53 173 PRO A N 1
ATOM 1380 C CA . PRO A 1 173 ? -21.903 -21.792 48.377 1.00 41.53 173 PRO A CA 1
ATOM 1381 C C . PRO A 1 173 ? -20.867 -22.304 47.375 1.00 41.53 173 PRO A C 1
ATOM 1383 O O . PRO A 1 173 ? -20.385 -21.534 46.541 1.00 41.53 173 PRO A O 1
ATOM 1386 N N . ALA A 1 174 ? -20.485 -23.576 47.490 1.00 42.53 174 ALA A N 1
ATOM 1387 C CA . ALA A 1 174 ? -19.519 -24.196 46.599 1.00 42.53 174 ALA A CA 1
ATOM 1388 C C . ALA A 1 174 ? -20.050 -24.144 45.161 1.00 42.53 174 ALA A C 1
ATOM 1390 O O . ALA A 1 174 ? -20.944 -24.900 44.790 1.00 42.53 174 ALA A O 1
ATOM 1391 N N . ALA A 1 175 ? -19.497 -23.246 44.348 1.00 50.25 175 ALA A N 1
ATOM 1392 C CA . ALA A 1 175 ? -19.567 -23.391 42.908 1.00 50.25 175 ALA A CA 1
ATOM 1393 C C . ALA A 1 175 ? -18.736 -24.633 42.562 1.00 50.25 175 ALA A C 1
ATOM 1395 O O . ALA A 1 175 ? -17.507 -24.610 42.650 1.00 50.25 175 ALA A O 1
ATOM 1396 N N . GLN A 1 176 ? -19.415 -25.743 42.269 1.00 45.19 176 GLN A N 1
ATOM 1397 C CA . GLN A 1 176 ? -18.783 -26.912 41.675 1.00 45.19 176 GLN A CA 1
ATOM 1398 C C . GLN A 1 176 ? -18.327 -26.511 40.273 1.00 45.19 176 GLN A C 1
ATOM 1400 O O . GLN A 1 176 ? -19.137 -26.283 39.379 1.00 45.19 176 GLN A O 1
ATOM 1405 N N . TYR A 1 177 ? -17.017 -26.353 40.122 1.00 42.81 177 TYR A N 1
ATOM 1406 C CA . TYR A 1 177 ? -16.365 -26.266 38.828 1.00 42.81 177 TYR A CA 1
ATOM 1407 C C . TYR A 1 177 ? -15.787 -27.645 38.525 1.00 42.81 177 TYR A C 1
ATOM 1409 O O . TYR A 1 177 ? -14.994 -28.165 39.314 1.00 42.81 177 TYR A O 1
ATOM 1417 N N . ASP A 1 178 ? -16.176 -28.227 37.395 1.00 52.91 178 ASP A N 1
ATOM 1418 C CA . ASP A 1 178 ? -15.492 -29.400 36.857 1.00 52.91 178 ASP A CA 1
ATOM 1419 C C . ASP A 1 178 ? -14.084 -29.007 36.369 1.00 52.91 178 ASP A C 1
ATOM 1421 O O . ASP A 1 178 ? -13.800 -27.830 36.129 1.00 52.91 178 ASP A O 1
ATOM 1425 N N . GLN A 1 179 ? -13.184 -29.989 36.215 1.00 49.66 179 GLN A N 1
ATOM 1426 C CA . GLN A 1 179 ? -11.759 -29.795 35.865 1.00 49.66 179 GLN A CA 1
ATOM 1427 C C . GLN A 1 179 ? -11.502 -29.081 34.516 1.00 49.66 179 GLN A C 1
ATOM 1429 O O . GLN A 1 179 ? -10.355 -28.810 34.178 1.00 49.66 179 GLN A O 1
ATOM 1434 N N . GLU A 1 180 ? -12.553 -28.705 33.791 1.00 50.28 180 GLU A N 1
ATOM 1435 C CA . GLU A 1 180 ? -12.544 -27.989 32.512 1.00 50.28 180 GLU A CA 1
ATOM 1436 C C . GLU A 1 180 ? -13.237 -26.609 32.630 1.00 50.28 180 GLU A C 1
ATOM 1438 O O . GLU A 1 180 ? -13.996 -26.200 31.761 1.00 50.28 180 GLU A O 1
ATOM 1443 N N . GLY A 1 181 ? -13.038 -25.875 33.732 1.00 44.91 181 GLY A N 1
ATOM 1444 C CA . GLY A 1 181 ? -13.159 -24.404 33.778 1.00 44.91 181 GLY A CA 1
ATOM 1445 C C . GLY A 1 181 ? -14.445 -23.740 33.246 1.00 44.91 181 GLY A C 1
ATOM 1446 O O . GLY A 1 181 ? -14.396 -22.565 32.888 1.00 44.91 181 GLY A O 1
ATOM 1447 N N . SER A 1 182 ? -15.583 -24.436 33.197 1.00 42.47 182 SER A N 1
ATOM 1448 C CA . SER A 1 182 ? -16.872 -23.889 32.750 1.00 42.47 182 SER A CA 1
ATOM 1449 C C . SER A 1 182 ? -17.955 -24.098 33.812 1.00 42.47 182 SER A C 1
ATOM 1451 O O . SER A 1 182 ? -17.960 -25.138 34.472 1.00 42.47 182 SER A O 1
ATOM 1453 N N . PRO A 1 183 ? -18.875 -23.134 34.010 1.00 41.44 183 PRO A N 1
ATOM 1454 C CA . PRO A 1 183 ? -19.965 -23.287 34.966 1.00 41.44 183 PRO A CA 1
ATOM 1455 C C . PRO A 1 183 ? -21.022 -24.268 34.436 1.00 41.44 183 PRO A C 1
ATOM 1457 O O . PRO A 1 183 ? -21.515 -24.115 33.317 1.00 41.44 183 PRO A O 1
ATOM 1460 N N . VAL A 1 184 ? -21.388 -25.254 35.258 1.00 53.44 184 VAL A N 1
ATOM 1461 C CA . VAL A 1 184 ? -22.486 -26.195 34.990 1.00 53.44 184 VAL A CA 1
ATOM 1462 C C . VAL A 1 184 ? -23.818 -25.502 35.320 1.00 53.44 184 VAL A C 1
ATOM 1464 O O . VAL A 1 184 ? -23.958 -24.973 36.428 1.00 53.44 184 VAL A O 1
ATOM 1467 N N . PRO A 1 185 ? -24.785 -25.432 34.387 1.00 50.94 185 PRO A N 1
ATOM 1468 C CA . PRO A 1 185 ? -26.109 -24.893 34.677 1.00 50.94 185 PRO A CA 1
ATOM 1469 C C . PRO A 1 185 ? -26.963 -25.944 35.419 1.00 50.94 185 PRO A C 1
ATOM 1471 O O . PRO A 1 185 ? -26.612 -27.124 35.392 1.00 50.94 185 PRO A O 1
ATOM 1474 N N . PRO A 1 186 ? -28.054 -25.534 36.095 1.00 58.78 186 PRO A N 1
ATOM 1475 C CA . PRO A 1 186 ? -28.943 -26.458 36.803 1.00 58.78 186 PRO A CA 1
ATOM 1476 C C . PRO A 1 186 ? -29.637 -27.466 35.879 1.00 58.78 186 PRO A C 1
ATOM 1478 O O . PRO A 1 186 ? -29.895 -27.121 34.701 1.00 58.78 186 PRO A O 1
#

Organism: Macaca mulatta (NCBI:txid9544)